Protein 4UX5 (pdb70)

Organism: Pyricularia oryzae (strain 70-15 / ATCC MYA-4617 / FGSC 8958) (NCBI:txid242507)

B-factor: mean 52.99, std 17.35, range [22.85, 132.63]

InterPro domains:
  IPR002110 Ankyrin repeat [PF12796] (266-312)
  IPR002110 Ankyrin repeat [PF12796] (325-421)
  IPR002110 Ankyrin repeat [PS50088] (268-300)
  IPR002110 Ankyrin repeat [PS50088] (391-423)
  IPR002110 Ankyrin repeat [SM00248] (268-297)
  IPR002110 Ankyrin repeat [SM00248] (338-380)
  IPR002110 Ankyrin repeat [SM00248] (391-420)
  IPR003163 Transcription regulator HTH, APSES-type DNA-binding domain [PS51299] (17-126)
  IPR018004 KilA/APSES-type HTH, DNA-binding [PF04383] (37-102)
  IPR018004 KilA/APSES-type HTH, DNA-binding [SM01252] (37-120)
  IPR036770 Ankyrin repeat-containing domain superfamily [G3DSA:1.25.40.20] (203-435)
  IPR036770 Ankyrin repeat-containing domain superfamily [SSF48403] (258-431)
  IPR036887 HTH APSES-type DNA-binding domain superfamily [G3DSA:3.10.260.10] (1-138)
  IPR036887 HTH APSES-type DNA-binding domain superfamily [SSF54616] (16-134)
  IPR051642 Regulatory protein SWI6-like [PTHR43828] (11-679)

Foldseek 3Di:
DWDWDWDAFPNWIWIWTADPNVQIKIATPAARKTALVSLVVLFPDDDVRVVCVCVVPVVVDDWDADDDGPDVVGHIIDHLVVSCVSNVVRVHCVVVVRSNPDDPDPDHDDHDD/DWDWAWDDDPNWIWIWTQDPNHQIWIATDPQRWTALLSLVVLLVDDDVRSVVCCVPPVVVDDWDAAPDDDDVVGHIIGHLVSSCVSNVVSVNCVVPVCSNVDDDDPDGHHDDD

Sequence (226 aa):
GPGIYSATYSGIPVYEYQFGLKEHVMRRRVDDWINATHILKAAGFDKPARTRILEREVQKDQHEKVQGGYGKYQGTWIPLEAGEALAHRNNIFDRLRPIFEFSPGPDSPPPAPGPGIYSATYSGIPVYEYQFGLKEHVMRRRVDDWINATHILKAAGFDKPARTRILEREVQKDQHEKVQGGYGKYQGTWIPLEAGEALAHRNNIFDRLRPIFEFSPGPDSPPPAP

Nearest PDB structures (foldseek):
  4ux5-assembly1_B  TM=9.238E-01  e=2.563E-19  Pyricularia oryzae
  1mb1-assembly1_A  TM=9.801E-01  e=6.565E-11  Saccharomyces cerevisiae
  1l3g-assembly1_A  TM=7.051E-01  e=9.079E-09  Saccharomyces cerevisiae
  4ld5-assembly3_G  TM=4.921E-01  e=1.535E+00  Staphylococcus aureus
  2nnn-assembly3_F  TM=4.319E-01  e=3.322E+00  Pseudomonas aeruginosa

Radius of gyration: 21.67 Å; Cα contacts (8 Å, |Δi|>4): 372; chains: 2; bounding box: 39×47×61 Å

Solvent-accessible surface area: 13135 Å² total; per-residue (Å²): 77,98,20,53,104,80,27,86,36,92,65,55,54,0,17,9,20,56,9,69,95,192,70,32,0,0,7,14,92,110,31,19,25,0,0,0,22,8,0,0,100,16,13,86,66,85,136,93,35,34,48,152,18,19,86,161,85,9,53,160,98,85,59,73,119,27,85,43,66,116,42,110,14,65,15,10,0,5,14,36,116,28,0,69,41,1,0,97,149,27,139,21,20,111,126,0,100,52,0,20,103,65,76,92,38,129,121,95,44,109,130,42,166,104,94,19,28,50,28,17,85,36,98,60,57,59,3,7,8,18,48,10,62,138,186,67,33,0,0,5,15,120,125,62,53,39,0,0,0,23,11,0,0,120,13,31,66,66,85,135,79,14,30,51,118,28,18,95,150,107,15,38,148,106,124,49,72,113,17,114,34,31,109,47,98,16,56,17,5,0,5,26,29,137,41,0,56,54,27,0,93,210,40,136,16,24,115,103,0,92,46,0,16,103,49,104,57,51,136,86,14,74,103,57,89,157

Secondary structure (DSSP, 8-state):
--EEEEEEETTEEEEEEEETTTEEEEEETTT--EEHHHHHHHTT--HHHHHHHHHHTGGGSS-EEE-SSSGGG-EEEE-HHHHHHHHHHTT-TTTTHHHHH---SS-PPPPP-/--EEEEEEETTEEEEEEEETTTEEEEEETTT--EEHHHHHHHTT--HHHHHHHHHHTGGGSS-EEE--S-GGG-EEEE-HHHHHHHHHHTT-HHHHHHHHS----S-PPP---

Structure (mmCIF, N/CA/C/O backbone):
data_4UX5
#
_entry.id   4UX5
#
_cell.length_a   117.360
_cell.length_b   117.360
_cell.length_c   65.890
_cell.angle_alpha   90.00
_cell.angle_beta   90.00
_cell.angle_gamma   90.00
#
_symmetry.space_group_name_H-M   'P 4 21 2'
#
loop_
_entity.id
_entity.type
_entity.pdbx_description
1 polymer 'TRANSCRIPTION FACTOR MBP1'
2 polymer "5'-D(*CP*AP*AP*TP*GP*AP*CP*GP*CP*GP*TP*AP*AP*GP)-3'"
3 polymer "5'-D(*CP*TP*TP*AP*CP*GP*CP*GP*TP*CP*AP*TP*TP*GP)-3'"
4 water water
#
loop_
_atom_site.group_PDB
_atom_site.id
_atom_site.type_symbol
_atom_site.label_atom_id
_atom_site.label_alt_id
_atom_site.label_comp_id
_atom_site.label_asym_id
_atom_site.label_entity_id
_atom_site.label_seq_id
_atom_site.pdbx_PDB_ins_code
_atom_site.Cartn_x
_atom_site.Cartn_y
_atom_site.Cartn_z
_atom_site.occupancy
_atom_site.B_iso_or_equiv
_atom_site.auth_seq_id
_atom_site.auth_comp_id
_atom_site.auth_asym_id
_atom_site.auth_atom_id
_atom_site.pdbx_PDB_model_num
ATOM 1 N N . GLY A 1 14 ? -10.126 -37.550 52.765 1.00 98.34 14 GLY A N 1
ATOM 2 C CA . GLY A 1 14 ? -9.127 -36.608 53.238 1.00 93.37 14 GLY A CA 1
ATOM 3 C C . GLY A 1 14 ? -7.786 -36.801 52.558 1.00 83.71 14 GLY A C 1
ATOM 4 O O . GLY A 1 14 ? -7.695 -37.494 51.544 1.00 82.53 14 GLY A O 1
ATOM 5 N N . PRO A 1 15 ? -6.731 -36.183 53.112 1.00 71.99 15 PRO A N 1
ATOM 6 C CA . PRO A 1 15 ? -5.379 -36.298 52.553 1.00 63.93 15 PRO A CA 1
ATOM 7 C C . PRO A 1 15 ? -4.759 -37.675 52.781 1.00 57.79 15 PRO A C 1
ATOM 8 O O . PRO A 1 15 ? -4.762 -38.173 53.906 1.00 58.86 15 PRO A O 1
ATOM 12 N N . GLY A 1 16 ? -4.229 -38.279 51.722 1.00 52.37 16 GLY A N 1
ATOM 13 C CA . GLY A 1 16 ? -3.623 -39.593 51.837 1.00 47.84 16 GLY A CA 1
ATOM 14 C C . GLY A 1 16 ? -3.013 -40.117 50.551 1.00 41.80 16 GLY A C 1
ATOM 15 O O . GLY A 1 16 ? -2.938 -39.409 49.546 1.00 41.06 16 GLY A O 1
ATOM 16 N N . ILE A 1 17 ? -2.577 -41.372 50.589 1.00 40.66 17 ILE A N 1
ATOM 17 C CA . ILE A 1 17 ? -1.924 -41.999 49.448 1.00 38.05 17 ILE A CA 1
ATOM 18 C C . ILE A 1 17 ? -2.924 -42.740 48.568 1.00 38.94 17 ILE A C 1
ATOM 19 O O . ILE A 1 17 ? -3.757 -43.502 49.059 1.00 39.91 17 ILE A O 1
ATOM 24 N N . TYR A 1 18 ? -2.835 -42.512 47.263 1.00 36.24 18 TYR A N 1
ATOM 25 C CA . TYR A 1 18 ? -3.684 -43.204 46.306 1.00 38.12 18 TYR A CA 1
ATOM 26 C C . TYR A 1 18 ? -2.837 -43.853 45.211 1.00 38.65 18 TYR A C 1
ATOM 27 O O . TYR A 1 18 ? -1.644 -43.574 45.094 1.00 38.42 18 TYR A O 1
ATOM 36 N N . SER A 1 19 ? -3.450 -44.722 44.412 1.00 43.13 19 SER A N 1
ATOM 37 C CA . SER A 1 19 ? -2.720 -45.428 43.360 1.00 43.09 19 SER A CA 1
ATOM 38 C C . SER A 1 19 ? -3.369 -45.247 41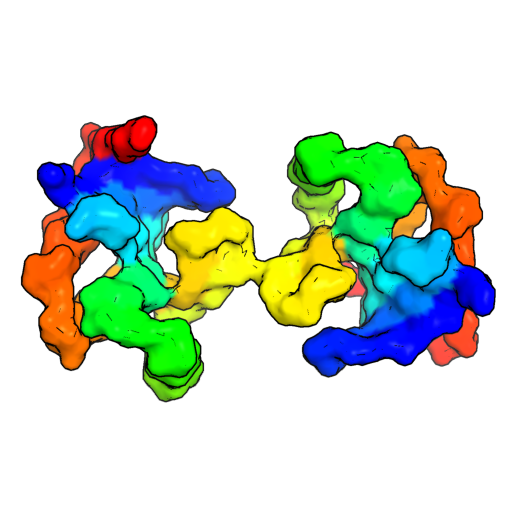.990 1.00 47.59 19 SER A C 1
ATOM 39 O O . SER A 1 19 ? -4.441 -45.790 41.724 1.00 56.71 19 SER A O 1
ATOM 42 N N . ALA A 1 20 ? -2.704 -44.495 41.119 1.00 43.07 20 ALA A N 1
ATOM 43 C CA . ALA A 1 20 ? -3.247 -44.189 39.800 1.00 48.11 20 ALA A CA 1
ATOM 44 C C . ALA A 1 20 ? -2.373 -44.733 38.678 1.00 46.46 20 ALA A C 1
ATOM 45 O O . ALA A 1 20 ? -1.268 -45.220 38.913 1.00 46.49 20 ALA A O 1
ATOM 47 N N . THR A 1 21 ? -2.876 -44.639 37.453 1.00 49.33 21 THR A N 1
ATOM 48 C CA . THR A 1 21 ? -2.124 -45.069 36.281 1.00 48.96 21 THR A CA 1
ATOM 49 C C . THR A 1 21 ? -2.256 -44.052 35.154 1.00 51.97 21 THR A C 1
ATOM 50 O O . THR A 1 21 ? -3.355 -43.788 34.670 1.00 51.13 21 THR A O 1
ATOM 54 N N . TYR A 1 22 ? -1.131 -43.476 34.745 1.00 46.78 22 TYR A N 1
ATOM 55 C CA . TYR A 1 22 ? -1.132 -42.493 33.671 1.00 51.92 22 TYR A CA 1
ATOM 56 C C . TYR A 1 22 ? -0.223 -42.937 32.534 1.00 56.19 22 TYR A C 1
ATOM 57 O O . TYR A 1 22 ? 0.970 -43.166 32.739 1.00 52.01 22 TYR A O 1
ATOM 66 N N . SER A 1 23 ? -0.800 -43.052 31.341 1.00 58.90 23 SER A N 1
ATOM 67 C CA . SER A 1 23 ? -0.087 -43.530 30.158 1.00 62.55 23 SER A CA 1
ATOM 68 C C . SER A 1 23 ? 0.546 -44.899 30.394 1.00 61.15 23 SER A C 1
ATOM 69 O O . SER A 1 23 ? 1.640 -45.181 29.908 1.00 61.17 23 SER A O 1
ATOM 72 N N . GLY A 1 24 ? -0.153 -45.746 31.143 1.00 60.00 24 GLY A N 1
ATOM 73 C CA . GLY A 1 24 ? 0.325 -47.085 31.426 1.00 59.09 24 GLY A CA 1
ATOM 74 C C . GLY A 1 24 ? 1.441 -47.104 32.451 1.00 51.32 24 GLY A C 1
ATOM 75 O O . GLY A 1 24 ? 2.163 -48.093 32.575 1.00 56.47 24 GLY A O 1
ATOM 76 N N . ILE A 1 25 ? 1.583 -46.006 33.186 1.00 47.91 25 ILE A N 1
ATOM 77 C CA . ILE A 1 25 ? 2.604 -45.906 34.220 1.00 48.97 25 ILE A CA 1
ATOM 78 C C . ILE A 1 25 ? 1.975 -45.802 35.605 1.00 40.75 25 ILE A C 1
ATOM 79 O O . ILE A 1 25 ? 1.432 -44.760 35.975 1.00 40.13 25 ILE A O 1
ATOM 84 N N . PRO A 1 26 ? 2.039 -46.899 36.373 1.00 44.76 26 PRO A N 1
ATOM 85 C CA . PRO A 1 26 ? 1.530 -46.949 37.746 1.00 41.70 26 PRO A CA 1
ATOM 86 C C . PRO A 1 26 ? 2.307 -46.018 38.671 1.00 40.57 26 PRO A C 1
ATOM 87 O O . PRO A 1 26 ? 3.538 -46.050 38.683 1.00 33.23 26 PRO A O 1
ATOM 91 N N . VAL A 1 27 ? 1.592 -45.189 39.425 1.00 37.56 27 VAL A N 1
ATOM 92 C CA . VAL A 1 27 ? 2.226 -44.295 40.387 1.00 37.48 27 VAL A CA 1
ATOM 93 C C . VAL A 1 27 ? 1.527 -44.337 41.738 1.00 37.25 27 VAL A C 1
ATOM 94 O O . VAL A 1 27 ? 0.380 -44.772 41.845 1.00 38.27 27 VAL A O 1
ATOM 98 N N . TYR A 1 28 ? 2.237 -43.893 42.770 1.00 35.26 28 TYR A N 1
ATOM 99 C CA . TYR A 1 28 ? 1.612 -43.569 44.042 1.00 32.97 28 TYR A CA 1
ATOM 100 C C . TYR A 1 28 ? 1.370 -42.070 44.053 1.00 32.59 28 TYR A C 1
ATOM 101 O O . TYR A 1 28 ? 2.243 -41.295 43.660 1.00 30.50 28 TYR A O 1
ATOM 110 N N . GLU A 1 29 ? 0.184 -41.656 44.483 1.00 35.94 29 GLU A N 1
ATOM 111 C CA . GLU A 1 29 ? -0.147 -40.238 44.494 1.00 38.45 29 GLU A CA 1
ATOM 112 C C . GLU A 1 29 ? -0.628 -39.777 45.864 1.00 38.78 29 GLU A C 1
ATOM 113 O O . GLU A 1 29 ? -1.638 -40.258 46.375 1.00 32.92 29 GLU A O 1
ATOM 119 N N . TYR A 1 30 ? 0.111 -38.844 46.453 1.00 35.76 30 TYR A N 1
ATOM 120 C CA . TYR A 1 30 ? -0.274 -38.237 47.720 1.00 33.81 30 TYR A CA 1
ATOM 121 C C . TYR A 1 30 ? -1.085 -36.978 47.463 1.00 36.04 30 TYR A C 1
ATOM 122 O O . TYR A 1 30 ? -0.584 -36.022 46.874 1.00 35.95 30 TYR A O 1
ATOM 131 N N . GLN A 1 31 ? -2.340 -36.979 47.898 1.00 38.41 31 GLN A N 1
ATOM 132 C CA . GLN A 1 31 ? -3.206 -35.825 47.693 1.00 42.07 31 GLN A CA 1
ATOM 133 C C . GLN A 1 31 ? -3.425 -35.059 48.992 1.00 46.37 31 GLN A C 1
ATOM 134 O O . GLN A 1 31 ? -3.504 -35.647 50.068 1.00 46.94 31 GLN A O 1
ATOM 140 N N . PHE A 1 32 ? -3.516 -33.739 48.872 1.00 47.28 32 PHE A N 1
ATOM 141 C CA . PHE A 1 32 ? -3.627 -32.842 50.015 1.00 47.90 32 PHE A CA 1
ATOM 142 C C . PHE A 1 32 ? -3.980 -31.459 49.493 1.00 53.38 32 PHE A C 1
ATOM 143 O O . PHE A 1 32 ? -3.455 -31.039 48.467 1.00 53.03 32 PHE A O 1
ATOM 151 N N . GLY A 1 33 ? -4.875 -30.749 50.170 1.00 69.55 33 GLY A N 1
ATOM 152 C CA . GLY A 1 33 ? -5.260 -29.440 49.673 1.00 79.46 33 GLY A CA 1
ATOM 153 C C . GLY A 1 33 ? -6.717 -29.072 49.410 1.00 87.82 33 GLY A C 1
ATOM 154 O O . GLY A 1 33 ? -7.125 -27.984 49.819 1.00 93.96 33 GLY A O 1
ATOM 155 N N . LEU A 1 34 ? -7.516 -29.912 48.742 1.00 95.62 36 LEU A N 1
ATOM 156 C CA . LEU A 1 34 ? -7.184 -31.281 48.345 1.00 93.91 36 LEU A CA 1
ATOM 157 C C . LEU A 1 34 ? -6.839 -31.402 46.855 1.00 92.06 36 LEU A C 1
ATOM 158 O O . LEU A 1 34 ? -6.930 -32.482 46.269 1.00 91.00 36 LEU A O 1
ATOM 163 N N . LYS A 1 35 ? -6.427 -30.297 46.243 1.00 89.29 37 LYS A N 1
ATOM 164 C CA . LYS A 1 35 ? -6.118 -30.304 44.816 1.00 81.95 37 LYS A CA 1
ATOM 165 C C . LYS A 1 35 ? -4.629 -30.495 44.529 1.00 70.91 37 LYS A C 1
ATOM 166 O O . LYS A 1 35 ? -4.251 -30.849 43.413 1.00 68.21 37 LYS A O 1
ATOM 172 N N . GLU A 1 36 ? -3.785 -30.257 45.528 1.00 64.86 38 GLU A N 1
ATOM 173 C CA . GLU A 1 36 ? -2.350 -30.461 45.356 1.00 57.75 38 GLU A CA 1
ATOM 174 C C . GLU A 1 36 ? -2.023 -31.948 45.367 1.00 52.16 38 GLU A C 1
ATOM 175 O O . GLU A 1 36 ? -2.773 -32.757 45.918 1.00 52.08 38 GLU A O 1
ATOM 181 N N . HIS A 1 37 ? -0.896 -32.305 44.760 1.00 44.80 39 HIS A N 1
ATOM 182 C CA . HIS A 1 37 ? -0.493 -33.702 44.679 1.00 41.74 39 HIS A CA 1
ATOM 183 C C . HIS A 1 37 ? 1.002 -33.856 44.424 1.00 38.12 39 HIS A C 1
ATOM 184 O O . HIS A 1 37 ? 1.648 -32.967 43.868 1.00 37.48 39 HIS A O 1
ATOM 191 N N . VAL A 1 38 ? 1.545 -34.989 44.853 1.00 29.43 40 VAL A N 1
ATOM 192 C CA . VAL A 1 38 ? 2.915 -35.365 44.534 1.00 32.14 40 VAL A CA 1
ATOM 193 C C . VAL A 1 38 ? 2.924 -36.826 44.105 1.00 29.37 40 VAL A C 1
ATOM 194 O O . VAL A 1 38 ? 2.436 -37.692 44.829 1.00 33.61 40 VAL A O 1
ATOM 198 N N . MET A 1 39 ? 3.470 -37.100 42.925 1.00 28.74 41 MET A N 1
ATOM 199 C CA . MET A 1 39 ? 3.449 -38.453 42.382 1.00 28.09 41 MET A CA 1
ATOM 200 C C . MET A 1 39 ? 4.777 -39.172 42.568 1.00 29.58 41 MET A C 1
ATOM 201 O O . MET A 1 39 ? 5.844 -38.591 42.371 1.00 26.96 41 MET A O 1
ATOM 206 N N . ARG A 1 40 ? 4.695 -40.442 42.953 1.00 31.17 42 ARG A N 1
ATOM 207 C CA . ARG A 1 40 ? 5.863 -41.309 43.029 1.00 33.60 42 ARG A CA 1
ATOM 208 C C . ARG A 1 40 ? 5.640 -42.516 42.124 1.00 22.85 42 ARG A C 1
ATOM 209 O O . ARG A 1 40 ? 4.619 -43.194 42.232 1.00 23.61 42 ARG A O 1
ATOM 217 N N . ARG A 1 41 ? 6.583 -42.777 41.223 1.00 35.05 43 ARG A N 1
ATOM 218 C CA . ARG A 1 41 ? 6.457 -43.909 40.308 1.00 35.02 43 ARG A CA 1
ATOM 219 C C . ARG A 1 41 ? 6.587 -45.240 41.039 1.00 35.69 43 ARG A C 1
ATOM 220 O O . ARG A 1 41 ? 7.366 -45.366 41.980 1.00 40.21 43 ARG A O 1
ATOM 228 N N . ARG A 1 42 ? 5.823 -46.234 40.603 1.00 40.19 44 ARG A N 1
ATOM 229 C CA . ARG A 1 42 ? 5.833 -47.533 41.264 1.00 36.32 44 ARG A CA 1
ATOM 230 C C . ARG A 1 42 ? 7.007 -48.398 40.817 1.00 38.23 44 ARG A C 1
ATOM 231 O O . ARG A 1 42 ? 7.498 -49.230 41.579 1.00 40.55 44 ARG A O 1
ATOM 239 N N . VAL A 1 43 ? 7.467 -48.190 39.587 1.00 36.24 45 VAL A N 1
ATOM 240 C CA . VAL A 1 43 ? 8.458 -49.082 38.989 1.00 43.10 45 VAL A CA 1
ATOM 241 C C . VAL A 1 43 ? 9.893 -48.778 39.434 1.00 44.28 45 VAL A C 1
ATOM 242 O O . VAL A 1 43 ? 10.740 -49.671 39.448 1.00 47.61 45 VAL A O 1
ATOM 246 N N . ASP A 1 44 ? 10.168 -47.533 39.814 1.00 41.51 46 ASP A N 1
ATOM 247 C CA . ASP A 1 44 ? 11.524 -47.162 40.209 1.00 42.52 46 ASP A CA 1
ATOM 248 C C . ASP A 1 44 ? 11.558 -46.171 41.369 1.00 42.37 46 ASP A C 1
ATOM 249 O O . ASP A 1 44 ? 12.627 -45.686 41.745 1.00 43.07 46 ASP A O 1
ATOM 254 N N . ASP A 1 45 ? 10.386 -45.872 41.921 1.00 37.20 47 ASP A N 1
ATOM 255 C CA . ASP A 1 45 ? 10.255 -44.939 43.039 1.00 46.05 47 ASP A CA 1
ATOM 256 C C . ASP A 1 45 ? 10.781 -43.540 42.731 1.00 36.25 47 ASP A C 1
ATOM 257 O O . ASP A 1 45 ? 11.062 -42.767 43.642 1.00 38.18 47 ASP A O 1
ATOM 262 N N . TRP A 1 46 ? 10.913 -43.210 41.452 1.00 39.09 48 TRP A N 1
ATOM 263 C CA . TRP A 1 46 ? 11.265 -41.847 41.088 1.00 38.24 48 TRP A CA 1
ATOM 264 C C . TRP A 1 46 ? 10.086 -40.933 41.389 1.00 38.03 48 TRP A C 1
ATOM 265 O O . TRP A 1 46 ? 8.929 -41.334 41.258 1.00 39.50 48 TRP A O 1
ATOM 276 N N . ILE A 1 47 ? 10.384 -39.705 41.799 1.00 36.57 49 ILE A N 1
ATOM 277 C CA . ILE A 1 47 ? 9.352 -38.788 42.260 1.00 33.15 49 ILE A CA 1
ATOM 278 C C . ILE A 1 47 ? 9.370 -37.492 41.448 1.00 30.63 49 ILE A C 1
ATOM 279 O O . ILE A 1 47 ? 10.408 -37.096 40.917 1.00 31.48 49 ILE A O 1
ATOM 284 N N . ASN A 1 48 ? 8.211 -36.851 41.338 1.00 35.31 50 ASN A N 1
ATOM 285 C CA . ASN A 1 48 ? 8.069 -35.631 40.548 1.00 32.94 50 ASN A CA 1
ATOM 286 C C . ASN A 1 48 ? 8.587 -34.405 41.300 1.00 33.55 50 ASN A C 1
ATOM 287 O O . ASN A 1 48 ? 7.944 -33.920 42.231 1.00 30.58 50 ASN A O 1
ATOM 292 N N . ALA A 1 49 ? 9.749 -33.908 40.887 1.00 31.59 51 ALA A N 1
ATOM 293 C CA . ALA A 1 49 ? 10.380 -32.769 41.548 1.00 33.73 51 ALA A CA 1
ATOM 294 C C . ALA A 1 49 ? 9.594 -31.482 41.325 1.00 33.41 51 ALA A C 1
ATOM 295 O O . ALA A 1 49 ? 9.658 -30.559 42.135 1.00 35.05 51 ALA A O 1
ATOM 297 N N . THR A 1 50 ? 8.855 -31.424 40.223 1.00 31.73 52 THR A N 1
ATOM 298 C CA . THR A 1 50 ? 8.035 -30.258 39.917 1.00 31.64 52 THR A CA 1
ATOM 299 C C . THR A 1 50 ? 6.857 -30.177 40.881 1.00 30.94 52 THR A C 1
ATOM 300 O O . THR A 1 50 ? 6.462 -29.091 41.301 1.00 48.32 52 THR A O 1
ATOM 304 N N . HIS A 1 51 ? 6.305 -31.334 41.234 1.00 29.67 53 HIS A N 1
ATOM 305 C CA . HIS A 1 51 ? 5.228 -31.406 42.217 1.00 29.60 53 HIS A CA 1
ATOM 306 C C . HIS A 1 51 ? 5.710 -30.972 43.598 1.00 35.72 53 HIS A C 1
ATOM 307 O O . HIS A 1 51 ? 4.972 -30.342 44.355 1.00 36.35 53 HIS A O 1
ATOM 314 N N . ILE A 1 52 ? 6.950 -31.327 43.923 1.00 33.02 54 ILE A N 1
ATOM 315 C CA . ILE A 1 52 ? 7.532 -30.993 45.218 1.00 35.73 54 ILE A CA 1
ATOM 316 C C . ILE A 1 52 ? 7.728 -29.487 45.349 1.00 37.50 54 ILE A C 1
ATOM 317 O O . ILE A 1 52 ? 7.316 -28.885 46.338 1.00 39.27 54 ILE A O 1
ATOM 322 N N . LEU A 1 53 ? 8.349 -28.881 44.342 1.00 44.36 55 LEU A N 1
ATOM 323 C CA . LEU A 1 53 ? 8.595 -27.443 44.350 1.00 39.62 55 LEU A CA 1
ATOM 324 C C . LEU A 1 53 ? 7.292 -26.645 44.304 1.00 48.19 55 LEU A C 1
ATOM 325 O O . LEU A 1 53 ? 7.234 -25.517 44.791 1.00 52.77 55 LEU A O 1
ATOM 330 N N . LYS A 1 54 ? 6.250 -27.234 43.723 1.00 43.42 56 LYS A N 1
ATOM 331 C CA . LYS A 1 54 ? 4.924 -26.620 43.723 1.00 42.02 56 LYS A CA 1
ATOM 332 C C . LYS A 1 54 ? 4.267 -26.748 45.090 1.00 48.40 56 LYS A C 1
ATOM 333 O O . LYS A 1 54 ? 3.440 -25.920 45.471 1.00 53.90 56 LYS A O 1
ATOM 339 N N . ALA A 1 55 ? 4.629 -27.801 45.818 1.00 45.36 57 ALA A N 1
ATOM 340 C CA . ALA A 1 55 ? 4.145 -27.989 47.180 1.00 44.48 57 ALA A CA 1
ATOM 341 C C . ALA A 1 55 ? 4.754 -26.923 48.082 1.00 46.86 57 ALA A C 1
ATOM 342 O O . ALA A 1 55 ? 4.111 -26.439 49.013 1.00 45.82 57 ALA A O 1
ATOM 344 N N . ALA A 1 56 ? 6.000 -26.561 47.797 1.00 54.33 58 ALA A N 1
ATOM 345 C CA . ALA A 1 56 ? 6.610 -25.392 48.411 1.00 65.06 58 ALA A CA 1
ATOM 346 C C . ALA A 1 56 ? 6.008 -24.144 47.772 1.00 73.90 58 ALA A C 1
ATOM 347 O O . ALA A 1 56 ? 5.236 -24.242 46.820 1.00 76.46 58 ALA A O 1
ATOM 349 N N . GLY A 1 57 ? 6.362 -22.970 48.283 1.00 84.37 59 GLY A N 1
ATOM 350 C CA . GLY A 1 57 ? 5.736 -21.736 47.836 1.00 86.61 59 GLY A CA 1
ATOM 351 C C . GLY A 1 57 ? 6.146 -21.235 46.460 1.00 85.17 59 GLY A C 1
ATOM 352 O O . GLY A 1 57 ? 5.699 -20.172 46.030 1.00 86.02 59 GLY A O 1
ATOM 353 N N . PHE A 1 58 ? 6.979 -22.002 45.763 1.00 72.12 60 PHE A N 1
ATOM 354 C CA . PHE A 1 58 ? 7.573 -21.556 44.504 1.00 63.94 60 PHE A CA 1
ATOM 355 C C . PHE A 1 58 ? 6.595 -21.492 43.335 1.00 57.61 60 PHE A C 1
ATOM 356 O O . PHE A 1 58 ? 5.865 -22.445 43.067 1.00 58.00 60 PHE A O 1
ATOM 364 N N . ASP A 1 59 ? 6.603 -20.362 42.634 1.00 57.22 61 ASP A N 1
ATOM 365 C CA . ASP A 1 59 ? 5.820 -20.207 41.412 1.00 57.79 61 ASP A CA 1
ATOM 366 C C . ASP A 1 59 ? 6.650 -20.632 40.203 1.00 56.95 61 ASP A C 1
ATOM 367 O O . ASP A 1 59 ? 7.777 -21.100 40.359 1.00 54.95 61 ASP A O 1
ATOM 372 N N . LYS A 1 60 ? 6.100 -20.450 39.004 1.00 54.41 62 LYS A N 1
ATOM 373 C CA . LYS A 1 60 ? 6.714 -20.987 37.789 1.00 54.11 62 LYS A CA 1
ATOM 374 C C . LYS A 1 60 ? 8.168 -20.534 37.562 1.00 48.51 62 LYS A C 1
ATOM 375 O O . LYS A 1 60 ? 9.047 -21.383 37.412 1.00 47.98 62 LYS A O 1
ATOM 381 N N . PRO A 1 61 ? 8.441 -19.210 37.553 1.00 52.38 63 PRO A N 1
ATOM 382 C CA . PRO A 1 61 ? 9.827 -18.824 37.256 1.00 56.12 63 PRO A CA 1
ATOM 383 C C . PRO A 1 61 ? 10.816 -19.252 38.340 1.00 64.74 63 PRO A C 1
ATOM 384 O O . PRO A 1 61 ? 11.975 -19.541 38.036 1.00 69.27 63 PRO A O 1
ATOM 388 N N . ALA A 1 62 ? 10.357 -19.290 39.587 1.00 60.97 64 ALA A N 1
ATOM 389 C CA . ALA A 1 62 ? 11.212 -19.658 40.713 1.00 62.09 64 ALA A CA 1
ATOM 390 C C . ALA A 1 62 ? 11.680 -21.105 40.608 1.00 58.16 64 ALA A C 1
ATOM 391 O O . ALA A 1 62 ? 12.876 -21.388 40.689 1.00 56.29 64 ALA A O 1
ATOM 393 N N . ARG A 1 63 ? 10.733 -22.019 40.428 1.00 49.91 65 ARG A N 1
ATOM 394 C CA . ARG A 1 63 ? 11.072 -23.431 40.334 1.00 51.95 65 ARG A CA 1
ATOM 395 C C . ARG A 1 63 ? 11.731 -23.746 38.997 1.00 51.17 65 ARG A C 1
ATOM 396 O O . ARG A 1 63 ? 12.484 -24.709 38.893 1.00 50.57 65 ARG A O 1
ATOM 404 N N . THR A 1 64 ? 11.460 -22.928 37.983 1.00 48.96 66 THR A N 1
ATOM 405 C CA . THR A 1 64 ? 12.152 -23.058 36.704 1.00 50.44 66 THR A CA 1
ATOM 406 C C . THR A 1 64 ? 13.654 -22.902 36.915 1.00 54.27 66 THR A C 1
ATOM 407 O O . THR A 1 64 ? 14.450 -23.683 36.394 1.00 61.35 66 THR A O 1
ATOM 411 N N . ARG A 1 65 ? 14.030 -21.894 37.696 1.00 57.50 67 ARG A N 1
ATOM 412 C CA . ARG A 1 65 ? 15.434 -21.639 38.001 1.00 61.93 67 ARG A CA 1
ATOM 413 C C . ARG A 1 65 ? 16.041 -22.770 38.827 1.00 62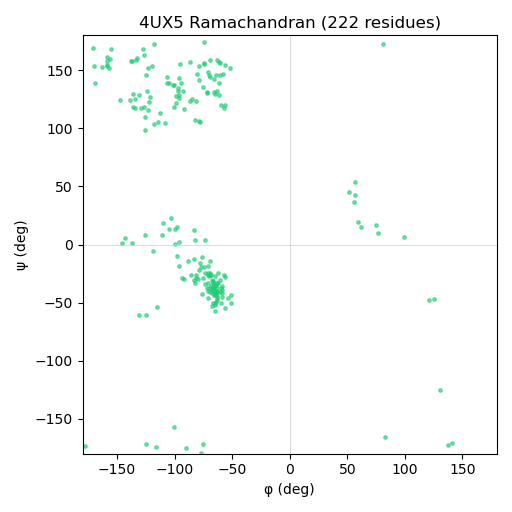.38 67 ARG A C 1
ATOM 414 O O . ARG A 1 65 ? 17.160 -23.210 38.563 1.00 63.04 67 ARG A O 1
ATOM 422 N N . ILE A 1 66 ? 15.295 -23.237 39.825 1.00 57.77 68 ILE A N 1
ATOM 423 C CA . ILE A 1 66 ? 15.763 -24.307 40.700 1.00 57.00 68 ILE A CA 1
ATOM 424 C C . ILE A 1 66 ? 15.938 -25.616 39.934 1.00 55.03 68 ILE A C 1
ATOM 425 O O . ILE A 1 66 ? 16.934 -26.319 40.110 1.00 55.90 68 ILE A O 1
ATOM 430 N N . LEU A 1 67 ? 14.971 -25.934 39.080 1.00 50.94 69 LEU A N 1
ATOM 431 C CA . LEU A 1 67 ? 15.031 -27.152 38.281 1.00 57.51 69 LEU A CA 1
ATOM 432 C C . LEU A 1 67 ? 16.212 -27.125 37.317 1.00 60.07 69 LEU A C 1
ATOM 433 O O . LEU A 1 67 ? 16.903 -28.127 37.143 1.00 61.50 69 LEU A O 1
ATOM 438 N N . GLU A 1 68 ? 16.447 -25.969 36.706 1.00 63.06 70 GLU A N 1
ATOM 439 C CA . GLU A 1 68 ? 17.497 -25.830 35.703 1.00 69.24 70 GLU A CA 1
ATOM 440 C C . GLU A 1 68 ? 18.899 -25.766 36.305 1.00 74.54 70 GLU A C 1
ATOM 441 O O . GLU A 1 68 ? 19.829 -26.393 35.796 1.00 75.82 70 GLU A O 1
ATOM 447 N N . ARG A 1 69 ? 19.045 -25.009 37.388 1.00 75.13 71 ARG A N 1
ATOM 448 C CA . ARG A 1 69 ? 20.363 -24.726 37.946 1.00 82.26 71 ARG A CA 1
ATOM 449 C C . ARG A 1 69 ? 20.830 -25.762 38.964 1.00 80.36 71 ARG A C 1
ATOM 450 O O . ARG A 1 69 ? 22.008 -25.799 39.320 1.00 73.72 71 ARG A O 1
ATOM 458 N N . GLU A 1 70 ? 19.913 -26.604 39.428 1.00 75.76 72 GLU A N 1
ATOM 459 C CA . GLU A 1 70 ? 20.230 -27.549 40.495 1.00 76.72 72 GLU A CA 1
ATOM 460 C C . GLU A 1 70 ? 19.788 -28.973 40.173 1.00 72.01 72 GLU A C 1
ATOM 461 O O . GLU A 1 70 ? 20.611 -29.888 40.102 1.00 73.56 72 GLU A O 1
ATOM 467 N N . VAL A 1 71 ? 18.486 -29.151 39.979 1.00 65.56 73 VAL A N 1
ATOM 468 C CA . VAL A 1 71 ? 17.905 -30.474 39.780 1.00 63.80 73 VAL A CA 1
ATOM 469 C C . VAL A 1 71 ? 18.393 -31.149 38.496 1.00 64.34 73 VAL A C 1
ATOM 470 O O . VAL A 1 71 ? 18.709 -32.339 38.498 1.00 68.10 73 VAL A O 1
ATOM 474 N N . GLN A 1 72 ? 18.468 -30.388 37.406 1.00 62.37 74 GLN A N 1
ATOM 475 C CA . GLN A 1 72 ? 18.868 -30.943 36.113 1.00 59.82 74 GLN A CA 1
ATOM 476 C C . GLN A 1 72 ? 20.336 -31.358 36.067 1.00 64.22 74 GLN A C 1
ATOM 477 O O . GLN A 1 72 ? 20.750 -32.078 35.158 1.00 65.65 74 GLN A O 1
ATOM 483 N N . LYS A 1 73 ? 21.120 -30.910 37.042 1.00 65.04 75 LYS A N 1
ATOM 484 C CA . LYS A 1 73 ? 22.547 -31.216 37.067 1.00 68.68 75 LYS A CA 1
ATOM 485 C C . LYS A 1 73 ? 22.821 -32.594 37.661 1.00 68.44 75 LYS A C 1
ATOM 486 O O . LYS A 1 73 ? 23.975 -32.988 37.827 1.00 71.33 75 LYS A O 1
ATOM 492 N N . ASP A 1 74 ? 21.754 -33.321 37.975 1.00 62.49 76 ASP A N 1
ATOM 493 C CA . ASP A 1 74 ? 21.870 -34.686 38.472 1.00 63.12 76 ASP A CA 1
ATOM 494 C C . ASP A 1 74 ? 21.044 -35.635 37.612 1.00 59.51 76 ASP A C 1
ATOM 495 O O . ASP A 1 74 ? 20.528 -35.248 36.565 1.00 56.78 76 ASP A O 1
ATOM 500 N N . GLN A 1 75 ? 20.925 -36.878 38.065 1.00 62.68 77 GLN A N 1
ATOM 501 C CA . GLN A 1 75 ? 20.114 -37.885 37.391 1.00 60.40 77 GLN A CA 1
ATOM 502 C C . GLN A 1 75 ? 18.657 -37.433 37.321 1.00 57.69 77 GLN A C 1
ATOM 503 O O . GLN A 1 75 ? 18.028 -37.204 38.354 1.00 54.61 77 GLN A O 1
ATOM 509 N N . HIS A 1 76 ? 18.121 -37.299 36.110 1.00 51.34 78 HIS A N 1
ATOM 510 C CA . HIS A 1 76 ? 16.765 -36.779 35.951 1.00 54.27 78 HIS A CA 1
ATOM 511 C C . HIS A 1 76 ? 16.116 -37.155 34.621 1.00 51.96 78 HIS A C 1
ATOM 512 O O . HIS A 1 76 ? 16.795 -37.517 33.660 1.00 53.25 78 HIS A O 1
ATOM 519 N N . GLU A 1 77 ? 14.791 -37.057 34.583 1.00 50.78 79 GLU A N 1
ATOM 520 C CA . GLU A 1 77 ? 14.014 -37.299 33.372 1.00 48.48 79 GLU A CA 1
ATOM 521 C C . GLU A 1 77 ? 12.903 -36.262 33.251 1.00 44.90 79 GLU A C 1
ATOM 522 O O . GLU A 1 77 ? 12.094 -36.099 34.166 1.00 44.36 79 GLU A O 1
ATOM 528 N N . LYS A 1 78 ? 12.865 -35.560 32.124 1.00 41.13 80 LYS A N 1
ATOM 529 C CA . LYS A 1 78 ? 11.849 -34.538 31.898 1.00 40.17 80 LYS A CA 1
ATOM 530 C C . LYS A 1 78 ? 10.687 -35.083 31.075 1.00 39.24 80 LYS A C 1
ATOM 531 O O . LYS A 1 78 ? 10.891 -35.729 30.047 1.00 39.76 80 LYS A O 1
ATOM 537 N N . VAL A 1 79 ? 9.468 -34.821 31.535 1.00 38.62 81 VAL A N 1
ATOM 538 C CA . VAL A 1 79 ? 8.274 -35.302 30.849 1.00 36.96 81 VAL A CA 1
ATOM 539 C C . VAL A 1 79 ? 7.338 -34.159 30.468 1.00 38.73 81 VAL A C 1
ATOM 540 O O . VAL A 1 79 ? 6.802 -33.462 31.333 1.00 40.64 81 VAL A O 1
ATOM 544 N N . GLN A 1 80 ? 7.157 -33.966 29.165 1.00 40.09 82 GLN A N 1
ATOM 545 C CA . GLN A 1 80 ? 6.190 -33.006 28.646 1.00 36.82 82 GLN A CA 1
ATOM 546 C C . GLN A 1 80 ? 5.250 -33.721 27.687 1.00 39.94 82 GLN A C 1
ATOM 547 O O . GLN A 1 80 ? 5.658 -34.637 26.974 1.00 41.44 82 GLN A O 1
ATOM 553 N N . GLY A 1 81 ? 3.991 -33.303 27.667 1.00 42.03 83 GLY A N 1
ATOM 554 C CA . GLY A 1 81 ? 2.987 -34.010 26.898 1.00 42.76 83 GLY A CA 1
ATOM 555 C C . GLY A 1 81 ? 2.495 -35.210 27.682 1.00 42.27 83 GLY A C 1
ATOM 556 O O . GLY A 1 81 ? 3.049 -35.547 28.729 1.00 40.07 83 GLY A O 1
ATOM 557 N N . GLY A 1 82 ? 1.460 -35.866 27.175 1.00 42.47 84 GLY A N 1
ATOM 558 C CA . GLY A 1 82 ? 0.811 -36.931 27.915 1.00 41.07 84 GLY A CA 1
ATOM 559 C C . GLY A 1 82 ? -0.174 -36.306 28.878 1.00 38.18 84 GLY A C 1
ATOM 560 O O . GLY A 1 82 ? -0.494 -35.123 28.748 1.00 37.85 84 GLY A O 1
ATOM 561 N N . TYR A 1 83 ? -0.658 -37.084 29.841 1.00 38.23 85 TYR A N 1
ATOM 562 C CA . TYR A 1 83 ? -1.585 -36.549 30.828 1.00 38.21 85 TYR A CA 1
ATOM 563 C C . TYR A 1 83 ? -0.911 -35.433 31.616 1.00 37.23 85 TYR A C 1
ATOM 564 O O . TYR A 1 83 ? 0.192 -35.606 32.138 1.00 30.86 85 TYR A O 1
ATOM 573 N N . GLY A 1 84 ? -1.585 -34.288 31.683 1.00 37.15 86 GLY A N 1
ATOM 574 C CA . GLY A 1 84 ? -1.009 -33.065 32.216 1.00 38.00 86 GLY A CA 1
ATOM 575 C C . GLY A 1 84 ? -0.402 -33.133 33.604 1.00 39.32 86 GLY A C 1
ATOM 576 O O . GLY A 1 84 ? 0.699 -32.634 33.829 1.00 43.42 86 GLY A O 1
ATOM 577 N N . LYS A 1 85 ? -1.117 -33.750 34.537 1.00 40.01 87 LYS A N 1
ATOM 578 C CA . LYS A 1 85 ? -0.693 -33.772 35.932 1.00 38.19 87 LYS A CA 1
ATOM 579 C C . LYS A 1 85 ? 0.525 -34.664 36.164 1.00 33.92 87 LYS A C 1
ATOM 580 O O . LYS A 1 85 ? 1.212 -34.533 37.176 1.00 33.44 87 LYS A O 1
ATOM 586 N N . TYR A 1 86 ? 0.796 -35.564 35.225 1.00 35.28 88 TYR A N 1
ATOM 587 C CA . TYR A 1 86 ? 1.958 -36.442 35.325 1.00 32.33 88 TYR A CA 1
ATOM 588 C C . TYR A 1 86 ? 3.235 -35.712 34.910 1.00 33.13 88 TYR A C 1
ATOM 589 O O . TYR A 1 86 ? 4.338 -36.108 35.291 1.00 34.46 88 TYR A O 1
ATOM 598 N N . GLN A 1 87 ? 3.079 -34.643 34.135 1.00 27.58 89 GLN A N 1
ATOM 599 C CA . GLN A 1 87 ? 4.220 -33.903 33.602 1.00 27.52 89 GLN A CA 1
ATOM 600 C C . GLN A 1 87 ? 5.110 -33.319 34.691 1.00 31.87 89 GLN A C 1
ATOM 601 O O . GLN A 1 87 ? 4.667 -33.076 35.812 1.00 33.86 89 GLN A O 1
ATOM 607 N N . GLY A 1 88 ? 6.368 -33.081 34.342 1.00 28.58 90 GLY A N 1
ATOM 608 C CA . GLY A 1 88 ? 7.309 -32.469 35.257 1.00 32.24 90 GLY A CA 1
ATOM 609 C C . GLY A 1 88 ? 8.688 -33.082 35.150 1.00 33.98 90 GLY A C 1
ATOM 610 O O . GLY A 1 88 ? 8.958 -33.873 34.247 1.00 26.96 90 GLY A O 1
ATOM 611 N N . THR A 1 89 ? 9.564 -32.711 36.077 1.00 34.80 91 THR A N 1
ATOM 612 C CA . THR A 1 89 ? 10.918 -33.245 36.112 1.00 31.91 91 THR A CA 1
ATOM 613 C C . THR A 1 89 ? 11.025 -34.335 37.169 1.00 33.10 91 THR A C 1
ATOM 614 O O . THR A 1 89 ? 10.817 -34.083 38.355 1.00 38.04 91 THR A O 1
ATOM 618 N N . TRP A 1 90 ? 11.349 -35.548 36.734 1.00 31.30 92 TRP A N 1
ATOM 619 C CA . TRP A 1 90 ? 11.395 -36.692 37.636 1.00 32.29 92 TRP A CA 1
ATOM 620 C C . TRP A 1 90 ? 12.819 -37.047 38.058 1.00 37.50 92 TRP A C 1
ATOM 621 O O . TRP A 1 90 ? 13.742 -37.041 37.243 1.00 40.51 92 TRP A O 1
ATOM 632 N N . ILE A 1 91 ? 12.981 -37.352 39.344 1.00 35.60 93 ILE A N 1
ATOM 633 C CA . ILE A 1 91 ? 14.281 -37.691 39.917 1.00 37.56 93 ILE A CA 1
ATOM 634 C C . ILE A 1 91 ? 14.145 -38.875 40.876 1.00 38.04 93 ILE A C 1
ATOM 635 O O . ILE A 1 91 ? 13.050 -39.147 41.367 1.00 36.47 93 ILE A O 1
ATOM 640 N N . PRO A 1 92 ? 15.254 -39.593 41.135 1.00 39.60 94 PRO A N 1
ATOM 641 C CA . PRO A 1 92 ? 15.232 -40.690 42.112 1.00 40.28 94 PRO A CA 1
ATOM 642 C C . PRO A 1 92 ? 14.748 -40.240 43.490 1.00 36.64 94 PRO A C 1
ATOM 643 O O . PRO A 1 92 ? 14.869 -39.063 43.833 1.00 33.50 94 PRO A O 1
ATOM 647 N N . LEU A 1 93 ? 14.209 -41.179 44.262 1.00 41.48 95 LEU A N 1
ATOM 648 C CA . LEU A 1 93 ? 13.524 -40.864 45.514 1.00 40.65 95 LEU A CA 1
ATOM 649 C C . LEU A 1 93 ? 14.421 -40.175 46.540 1.00 38.52 95 LEU A C 1
ATOM 650 O O . LEU A 1 93 ? 13.986 -39.248 47.222 1.00 37.42 95 LEU A O 1
ATOM 655 N N . GLU A 1 94 ? 15.667 -40.628 46.649 1.00 41.46 96 GLU A N 1
ATOM 656 C CA . GLU A 1 94 ? 16.599 -40.050 47.613 1.00 54.74 96 GLU A CA 1
ATOM 657 C C . GLU A 1 94 ? 16.965 -38.619 47.231 1.00 53.94 96 GLU A C 1
ATOM 658 O O . GLU A 1 94 ? 17.237 -37.785 48.095 1.00 53.33 96 GLU A O 1
ATOM 664 N N . ALA A 1 95 ? 16.969 -38.341 45.931 1.00 43.00 97 ALA A N 1
ATOM 665 C CA . ALA A 1 95 ? 17.214 -36.994 45.441 1.00 43.28 97 ALA A CA 1
ATOM 666 C C . ALA A 1 95 ? 15.992 -36.129 45.713 1.00 40.57 97 ALA A C 1
ATOM 667 O O . ALA A 1 95 ? 16.109 -34.935 45.981 1.00 41.31 97 ALA A O 1
ATOM 669 N N . GLY A 1 96 ? 14.816 -36.747 45.643 1.00 37.83 98 GLY A N 1
ATOM 670 C CA . GLY A 1 96 ? 13.574 -36.065 45.954 1.00 35.46 98 GLY A CA 1
ATOM 671 C C . GLY A 1 96 ? 13.483 -35.717 47.427 1.00 36.12 98 GLY A C 1
ATOM 672 O O . GLY A 1 96 ? 13.047 -34.624 47.790 1.00 35.86 98 GLY A O 1
ATOM 673 N N . GLU A 1 97 ? 13.896 -36.652 48.278 1.00 37.51 99 GLU A N 1
ATOM 674 C CA . GLU A 1 97 ? 13.918 -36.420 49.718 1.00 45.84 99 GLU A CA 1
ATOM 675 C C . GLU A 1 97 ? 14.891 -35.302 50.065 1.00 45.80 99 GLU A C 1
ATOM 676 O O . GLU A 1 97 ? 14.603 -34.458 50.913 1.00 48.09 99 GLU A O 1
ATOM 682 N N . ALA A 1 98 ? 16.040 -35.300 49.396 1.00 45.66 100 ALA A N 1
ATOM 683 C CA . ALA A 1 98 ? 17.046 -34.264 49.595 1.00 46.06 100 ALA A CA 1
ATOM 684 C C . ALA A 1 98 ? 16.502 -32.902 49.182 1.00 45.08 100 ALA A C 1
ATOM 685 O O . ALA A 1 98 ? 16.621 -31.924 49.919 1.00 46.69 100 ALA A O 1
ATOM 687 N N . LEU A 1 99 ? 15.897 -32.855 47.999 1.00 42.91 101 LEU A N 1
ATOM 688 C CA . LEU A 1 99 ? 15.296 -31.634 47.472 1.00 47.95 101 LEU A CA 1
ATOM 689 C C . LEU A 1 99 ? 14.213 -31.089 48.397 1.00 47.43 101 LEU A C 1
ATOM 690 O O . LEU A 1 99 ? 14.117 -29.881 48.612 1.00 48.73 101 LEU A O 1
ATOM 695 N N . ALA A 1 100 ? 13.399 -31.989 48.938 1.00 39.04 102 ALA A N 1
ATOM 696 C CA . ALA A 1 100 ? 12.307 -31.602 49.818 1.00 38.09 102 ALA A CA 1
ATOM 697 C C . ALA A 1 100 ? 12.842 -31.012 51.118 1.00 51.36 102 ALA A C 1
ATOM 698 O O . ALA A 1 100 ? 12.262 -30.078 51.672 1.00 51.32 102 ALA A O 1
ATOM 700 N N . HIS A 1 101 ? 13.951 -31.560 51.602 1.00 50.84 103 HIS A N 1
ATOM 701 C CA . HIS A 1 101 ? 14.597 -31.028 52.792 1.00 52.65 103 HIS A CA 1
ATOM 702 C C . HIS A 1 101 ? 15.177 -29.645 52.516 1.00 55.17 103 HIS A C 1
ATOM 703 O O . HIS A 1 101 ? 14.880 -28.695 53.239 1.00 56.06 103 HIS A O 1
ATOM 710 N N . ARG A 1 102 ? 15.981 -29.539 51.457 1.00 56.94 104 ARG A N 1
ATOM 711 C CA . ARG A 1 102 ? 16.646 -28.284 51.095 1.00 60.62 104 ARG A CA 1
ATOM 712 C C . ARG A 1 102 ? 15.664 -27.136 50.881 1.00 59.11 104 ARG A C 1
ATOM 713 O O . ARG A 1 102 ? 16.021 -25.970 51.045 1.00 61.87 104 ARG A O 1
ATOM 721 N N . ASN A 1 103 ? 14.431 -27.468 50.514 1.00 49.97 105 ASN A N 1
ATOM 722 C CA . ASN A 1 103 ? 13.412 -26.456 50.271 1.00 52.79 105 ASN A CA 1
ATOM 723 C C . ASN A 1 103 ? 12.322 -26.461 51.340 1.00 54.89 105 ASN A C 1
ATOM 724 O O . ASN A 1 103 ? 11.226 -25.944 51.122 1.00 54.04 105 ASN A O 1
ATOM 729 N N . ASN A 1 104 ? 12.631 -27.063 52.486 1.00 54.92 106 ASN A N 1
ATOM 730 C CA . ASN A 1 104 ? 11.790 -26.963 53.679 1.00 58.52 106 ASN A CA 1
ATOM 731 C C . ASN A 1 104 ? 10.345 -27.427 53.470 1.00 50.49 106 ASN A C 1
ATOM 732 O O . ASN A 1 104 ? 9.405 -26.692 53.771 1.00 53.39 106 ASN A O 1
ATOM 737 N N . ILE A 1 105 ? 10.164 -28.645 52.967 1.00 47.23 107 ILE A N 1
ATOM 738 C CA . ILE A 1 105 ? 8.821 -29.128 52.646 1.00 44.61 107 ILE A CA 1
ATOM 739 C C . ILE A 1 105 ? 8.672 -30.630 52.905 1.00 42.26 107 ILE A C 1
ATOM 740 O O . ILE A 1 105 ? 7.608 -31.209 52.675 1.00 44.79 107 ILE A O 1
ATOM 745 N N . PHE A 1 106 ? 9.736 -31.255 53.397 1.00 42.39 108 PHE A N 1
ATOM 746 C CA . PHE A 1 106 ? 9.729 -32.694 53.636 1.00 42.24 108 PHE A CA 1
ATOM 747 C C . PHE A 1 106 ? 8.642 -33.134 54.618 1.00 43.10 108 PHE A C 1
ATOM 748 O O . PHE A 1 106 ? 8.038 -34.195 54.452 1.00 41.19 108 PHE A O 1
ATOM 756 N N . ASP A 1 107 ? 8.403 -32.322 55.642 1.00 47.55 109 ASP A N 1
ATOM 757 C CA . ASP A 1 107 ? 7.428 -32.665 56.671 1.00 50.53 109 ASP A CA 1
ATOM 758 C C . ASP A 1 107 ? 6.003 -32.737 56.125 1.00 52.59 109 ASP A C 1
ATOM 759 O O . ASP A 1 107 ? 5.244 -33.641 56.475 1.00 52.31 109 ASP A O 1
ATOM 764 N N . ARG A 1 108 ? 5.640 -31.788 55.270 1.00 47.90 110 ARG A N 1
ATOM 765 C CA . ARG A 1 108 ? 4.298 -31.771 54.695 1.00 55.30 110 ARG A CA 1
ATOM 766 C C . ARG A 1 108 ? 4.104 -32.909 53.695 1.00 47.65 110 ARG A C 1
ATOM 767 O O . ARG A 1 108 ? 2.985 -33.369 53.468 1.00 46.79 110 ARG A O 1
ATOM 775 N N . LEU A 1 109 ? 5.206 -33.364 53.108 1.00 43.93 111 LEU A N 1
ATOM 776 C CA . LEU A 1 109 ? 5.159 -34.396 52.079 1.00 40.04 111 L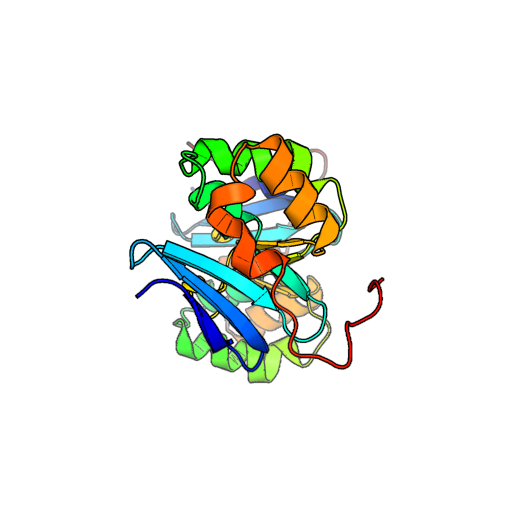EU A CA 1
ATOM 777 C C . LEU A 1 109 ? 5.625 -35.747 52.605 1.00 41.59 111 LEU A C 1
ATOM 778 O O . LEU A 1 109 ? 5.887 -36.658 51.825 1.00 39.68 111 LEU A O 1
ATOM 783 N N . ARG A 1 110 ? 5.730 -35.870 53.924 1.00 44.71 112 ARG A N 1
ATOM 784 C CA . ARG A 1 110 ? 6.257 -37.087 54.546 1.00 44.02 112 ARG A CA 1
ATOM 785 C C . ARG A 1 110 ? 5.608 -38.408 54.083 1.00 42.01 112 ARG A C 1
ATOM 786 O O . ARG A 1 110 ? 6.326 -39.383 53.842 1.00 39.99 112 ARG A O 1
ATOM 794 N N . PRO A 1 111 ? 4.264 -38.458 53.952 1.00 41.93 113 PRO A N 1
ATOM 795 C CA . PRO A 1 111 ? 3.670 -39.747 53.562 1.00 40.44 113 PRO A CA 1
ATOM 796 C C . PRO A 1 111 ? 4.116 -40.301 52.204 1.00 40.07 113 PRO A C 1
ATOM 797 O O . PRO A 1 111 ? 4.163 -41.521 52.053 1.00 39.69 113 PRO A O 1
ATOM 801 N N . ILE A 1 112 ? 4.437 -39.443 51.240 1.00 39.46 114 ILE A N 1
ATOM 802 C CA . ILE A 1 112 ? 4.816 -39.929 49.913 1.00 37.42 114 ILE A CA 1
ATOM 803 C C . ILE A 1 112 ? 6.249 -40.463 49.912 1.00 36.16 114 ILE A C 1
ATOM 804 O O . ILE A 1 112 ? 6.631 -41.241 49.037 1.00 35.13 114 ILE A O 1
ATOM 809 N N . PHE A 1 113 ? 7.034 -40.056 50.905 1.00 34.22 115 PHE A N 1
ATOM 810 C CA . PHE A 1 113 ? 8.412 -40.525 51.019 1.00 34.62 115 PHE A CA 1
ATOM 811 C C . PHE A 1 113 ? 8.508 -41.776 51.885 1.00 39.98 115 PHE A C 1
ATOM 812 O O . PHE A 1 113 ? 9.392 -42.611 51.692 1.00 44.62 115 PHE A O 1
ATOM 820 N N . GLU A 1 114 ? 7.593 -41.905 52.838 1.00 41.52 116 GLU A N 1
ATOM 821 C CA . GLU A 1 114 ? 7.666 -42.989 53.808 1.00 47.15 116 GLU A CA 1
ATOM 822 C C . GLU A 1 114 ? 6.771 -44.169 53.448 1.00 34.39 116 GLU A C 1
ATOM 823 O O . GLU A 1 114 ? 6.864 -45.227 54.068 1.00 43.63 116 GLU A O 1
ATOM 829 N N . PHE A 1 115 ? 5.914 -43.994 52.446 1.00 44.19 117 PHE A N 1
ATOM 830 C CA . PHE A 1 115 ? 4.998 -45.058 52.047 1.00 33.03 117 PHE A CA 1
ATOM 831 C C . PHE A 1 115 ? 5.743 -46.295 51.567 1.00 39.20 117 PHE A C 1
ATOM 832 O O . PHE A 1 115 ? 6.739 -46.199 50.851 1.00 36.80 117 PHE A O 1
ATOM 840 N N . SER A 1 116 ? 5.241 -47.458 51.967 1.00 41.27 118 SER A N 1
ATOM 841 C CA . SER A 1 116 ? 5.826 -48.728 51.566 1.00 45.05 118 SER A CA 1
ATOM 842 C C . SER A 1 116 ? 4.742 -49.788 51.447 1.00 49.59 118 SER A C 1
ATOM 843 O O . SER A 1 116 ? 3.997 -50.030 52.398 1.00 51.06 118 SER A O 1
ATOM 846 N N . PRO A 1 117 ? 4.647 -50.421 50.271 1.00 54.03 119 PRO A N 1
ATOM 847 C CA . PRO A 1 117 ? 3.659 -51.480 50.052 1.00 60.55 119 PRO A CA 1
ATOM 848 C C . PRO A 1 117 ? 3.994 -52.731 50.858 1.00 68.00 119 PRO A C 1
ATOM 849 O O . PRO A 1 117 ? 3.110 -53.522 51.190 1.00 71.82 119 PRO A O 1
ATOM 853 N N . GLY A 1 118 ? 5.273 -52.886 51.181 1.00 76.09 120 GLY A N 1
ATOM 854 C CA . GLY A 1 118 ? 5.774 -54.079 51.834 1.00 82.83 120 GLY A CA 1
ATOM 855 C C . GLY A 1 118 ? 6.988 -54.570 51.075 1.00 90.61 120 GLY A C 1
ATOM 856 O O . GLY A 1 118 ? 7.941 -53.816 50.873 1.00 91.92 120 GLY A O 1
ATOM 857 N N . PRO A 1 119 ? 6.966 -55.840 50.646 1.00 95.99 121 PRO A N 1
ATOM 858 C CA . PRO A 1 119 ? 8.036 -56.369 49.795 1.00 96.75 121 PRO A CA 1
ATOM 859 C C . PRO A 1 119 ? 7.817 -56.063 48.311 1.00 95.32 121 PRO A C 1
ATOM 860 O O . PRO A 1 119 ? 6.749 -56.410 47.808 1.00 97.82 121 PRO A O 1
ATOM 864 N N . ASP A 1 120 ? 8.770 -55.435 47.616 1.00 81.61 122 ASP A N 1
ATOM 865 C CA . ASP A 1 120 ? 9.991 -54.849 48.180 1.00 69.29 122 ASP A CA 1
ATOM 866 C C . ASP A 1 120 ? 10.517 -53.775 47.223 1.00 61.72 122 ASP A C 1
ATOM 867 O O . ASP A 1 120 ? 10.308 -53.862 46.012 1.00 55.70 122 ASP A O 1
ATOM 872 N N . SER A 1 121 ? 11.207 -52.778 47.770 1.00 53.51 123 SER A N 1
ATOM 873 C CA . SER A 1 121 ? 11.640 -51.601 47.012 1.00 51.63 123 SER A CA 1
ATOM 874 C C . SER A 1 121 ? 12.530 -51.923 45.807 1.00 57.68 123 SER A C 1
ATOM 875 O O . SER A 1 121 ? 13.295 -52.883 45.835 1.00 56.74 123 SER A O 1
ATOM 878 N N . PRO A 1 122 ? 12.418 -51.118 44.736 1.00 61.91 124 PRO A N 1
ATOM 879 C CA . PRO A 1 122 ? 13.248 -51.294 43.537 1.00 67.54 124 PRO A CA 1
ATOM 880 C C . PRO A 1 122 ? 14.650 -50.701 43.683 1.00 62.94 124 PRO A C 1
ATOM 881 O O . PRO A 1 122 ? 14.817 -49.684 44.355 1.00 60.89 124 PRO A O 1
ATOM 885 N N . PRO A 1 123 ? 15.649 -51.337 43.051 1.00 66.12 125 PRO A N 1
ATOM 886 C CA . PRO A 1 123 ? 17.053 -50.916 43.086 1.00 74.12 125 PRO A CA 1
ATOM 887 C C . PRO A 1 123 ? 17.294 -49.616 42.326 1.00 76.76 125 PRO A C 1
ATOM 888 O O . PRO A 1 123 ? 16.486 -49.254 41.469 1.00 80.83 125 PRO A O 1
ATOM 892 N N . PRO A 1 124 ? 18.397 -48.921 42.642 1.00 76.95 126 PRO A N 1
ATOM 893 C CA . PRO A 1 124 ? 18.821 -47.715 41.922 1.00 80.50 126 PRO A CA 1
ATOM 894 C C . PRO A 1 124 ? 18.996 -47.963 40.425 1.00 86.83 126 PRO A C 1
ATOM 895 O O . PRO A 1 124 ? 19.812 -48.794 40.029 1.00 85.55 126 PRO A O 1
ATOM 899 N N . ALA A 1 125 ? 18.231 -47.244 39.610 1.00 92.43 127 ALA A N 1
ATOM 900 C CA . ALA A 1 125 ? 18.292 -47.396 38.160 1.00 89.35 127 ALA A CA 1
ATOM 901 C C . ALA A 1 125 ? 19.505 -46.672 37.581 1.00 107.71 127 ALA A C 1
ATOM 902 O O . ALA A 1 125 ? 20.003 -45.717 38.178 1.00 106.40 127 ALA A O 1
ATOM 904 N N . PRO A 1 126 ? 19.996 -47.138 36.420 1.00 115.03 128 PRO A N 1
ATOM 905 C CA . PRO A 1 126 ? 21.109 -46.460 35.744 1.00 121.03 128 PRO A CA 1
ATOM 906 C C . PRO A 1 126 ? 20.653 -45.276 34.891 1.00 128.33 128 PRO A C 1
ATOM 907 O O . PRO A 1 126 ? 19.982 -45.467 33.876 1.00 132.63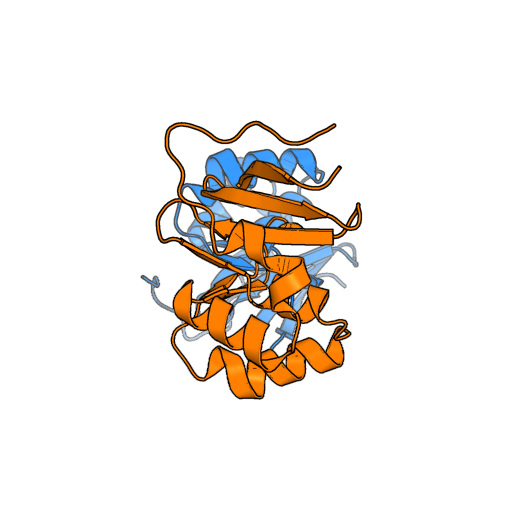 128 PRO A O 1
ATOM 911 N N . GLY B 1 14 ? 9.326 -10.446 3.957 1.00 84.54 14 GLY B N 1
ATOM 912 C CA . GLY B 1 14 ? 10.625 -10.824 3.433 1.00 78.80 14 GLY B CA 1
ATOM 913 C C . GLY B 1 14 ? 11.163 -12.098 4.056 1.00 72.63 14 GLY B C 1
ATOM 914 O O . GLY B 1 14 ? 11.868 -12.050 5.065 1.00 70.62 14 GLY B O 1
ATOM 915 N N . PRO B 1 15 ? 10.834 -13.251 3.453 1.00 62.80 15 PRO B N 1
ATOM 916 C CA . PRO B 1 15 ? 11.300 -14.560 3.926 1.00 57.08 15 PRO B CA 1
ATOM 917 C C . PRO B 1 15 ? 12.821 -14.681 3.915 1.00 53.38 15 PRO B C 1
ATOM 918 O O . PRO B 1 15 ? 13.480 -14.114 3.044 1.00 54.67 15 PRO B O 1
ATOM 922 N N . GLY B 1 16 ? 13.366 -15.416 4.879 1.00 46.60 16 GLY B N 1
ATOM 923 C CA . GLY B 1 16 ? 14.804 -15.579 4.980 1.00 42.62 16 GLY B CA 1
ATOM 924 C C . GLY B 1 16 ? 15.226 -16.619 5.997 1.00 39.12 16 GLY B C 1
ATOM 925 O O . GLY B 1 16 ? 14.420 -17.096 6.796 1.00 36.76 16 GLY B O 1
ATOM 926 N N . ILE B 1 17 ? 16.506 -16.969 5.960 1.00 38.71 17 ILE B N 1
ATOM 927 C CA . ILE B 1 17 ? 17.072 -17.935 6.891 1.00 39.72 17 ILE B CA 1
ATOM 928 C C . ILE B 1 17 ? 17.777 -17.213 8.031 1.00 38.69 17 ILE B C 1
ATOM 929 O O . ILE B 1 17 ? 18.617 -16.346 7.799 1.00 41.13 17 ILE B O 1
ATOM 934 N N . TYR B 1 18 ? 17.429 -17.567 9.264 1.00 39.41 18 TYR B N 1
ATOM 935 C CA . TYR B 1 18 ? 18.002 -16.907 10.431 1.00 38.81 18 TYR B CA 1
ATOM 936 C C . TYR B 1 18 ? 18.601 -17.907 11.409 1.00 38.86 18 TYR B C 1
ATOM 937 O O . TYR B 1 18 ? 18.308 -19.101 11.351 1.00 37.99 18 TYR B O 1
ATOM 946 N N . SER B 1 19 ? 19.440 -17.411 12.311 1.00 39.43 19 SER B N 1
ATOM 947 C CA . SER B 1 19 ? 20.036 -18.254 13.336 1.00 41.99 19 SER B CA 1
ATOM 948 C C . SER B 1 19 ? 19.246 -18.177 14.630 1.00 43.55 19 SER B C 1
ATOM 949 O O . SER B 1 19 ? 18.728 -17.125 14.992 1.00 32.63 19 SER B O 1
ATOM 952 N N . ALA B 1 20 ? 19.157 -19.305 15.323 1.00 39.14 20 ALA B N 1
ATOM 953 C CA . ALA B 1 20 ? 18.487 -19.359 16.611 1.00 31.68 20 ALA B CA 1
ATOM 954 C C . ALA B 1 20 ? 19.021 -20.528 17.422 1.00 35.29 20 ALA B C 1
ATOM 955 O O . ALA B 1 20 ? 19.594 -21.468 16.871 1.00 33.08 20 ALA B O 1
ATOM 957 N N . THR B 1 21 ? 18.834 -20.463 18.734 1.00 37.10 21 THR B N 1
ATOM 958 C CA . THR B 1 21 ? 19.285 -21.526 19.614 1.00 38.12 21 THR B CA 1
ATOM 959 C C . THR B 1 21 ? 18.170 -21.933 20.568 1.00 38.46 21 THR B C 1
ATOM 960 O O . THR B 1 21 ? 17.561 -21.087 21.222 1.00 40.18 21 THR B O 1
ATOM 964 N N . TYR B 1 22 ? 17.897 -23.233 20.629 1.00 36.11 22 TYR B N 1
ATOM 965 C CA . TYR B 1 22 ? 16.895 -23.764 21.542 1.00 37.39 22 TYR B CA 1
ATOM 966 C C . TYR B 1 22 ? 17.476 -24.911 22.358 1.00 39.85 22 TYR B C 1
ATOM 967 O O . TYR B 1 22 ? 17.865 -25.940 21.805 1.00 38.71 22 TYR B O 1
ATOM 976 N N . SER B 1 23 ? 17.532 -24.715 23.674 1.00 48.67 23 SER B N 1
ATOM 977 C CA . SER B 1 23 ? 18.127 -25.676 24.601 1.00 49.97 23 SER B CA 1
ATOM 978 C C . SER B 1 23 ? 19.572 -25.988 24.226 1.00 44.61 23 SER B C 1
ATOM 979 O O . SER B 1 23 ? 19.999 -27.142 24.261 1.00 49.94 23 SER B O 1
ATOM 982 N N . GLY B 1 24 ? 20.318 -24.948 23.864 1.00 45.62 24 GLY B N 1
ATOM 983 C CA . GLY B 1 24 ? 21.724 -25.089 23.532 1.00 46.24 24 GLY B CA 1
ATOM 984 C C . GLY B 1 24 ? 21.959 -25.684 22.156 1.00 48.83 24 GLY B C 1
ATOM 985 O O . GLY B 1 24 ? 23.089 -26.028 21.802 1.00 43.15 24 GLY B O 1
ATOM 986 N N . ILE B 1 25 ? 20.888 -25.805 21.378 1.00 39.57 25 ILE B N 1
ATOM 987 C CA . ILE B 1 25 ? 20.976 -26.385 20.043 1.00 46.15 25 ILE B CA 1
ATOM 988 C C . ILE B 1 25 ? 20.810 -25.326 18.961 1.00 35.69 25 ILE B C 1
ATOM 989 O O . ILE B 1 25 ? 19.699 -24.867 18.705 1.00 42.90 25 ILE B O 1
ATOM 994 N N . PRO B 1 26 ? 21.920 -24.935 18.321 1.00 36.62 26 PRO B N 1
ATOM 995 C CA . PRO B 1 26 ? 21.877 -23.966 17.221 1.00 36.23 26 PRO B CA 1
ATOM 996 C C . PRO B 1 26 ? 21.131 -24.530 16.015 1.00 33.38 26 PRO B C 1
ATOM 997 O O . PRO B 1 26 ? 21.399 -25.660 15.608 1.00 32.40 26 PRO B O 1
ATOM 1001 N N . VAL B 1 27 ? 20.197 -23.759 15.465 1.00 32.55 27 VAL B N 1
ATOM 1002 C CA . VAL B 1 27 ? 19.446 -24.177 14.285 1.00 30.41 27 VAL B CA 1
ATOM 1003 C C . VAL B 1 27 ? 19.375 -23.067 13.241 1.00 31.06 27 VAL B C 1
ATOM 1004 O O . VAL B 1 27 ? 19.552 -21.891 13.559 1.00 32.88 27 VAL B O 1
ATOM 1008 N N . TYR B 1 28 ? 19.119 -23.449 11.993 1.00 31.42 28 TYR B N 1
ATOM 1009 C CA . TYR B 1 28 ? 18.757 -22.483 10.960 1.00 34.71 28 TYR B CA 1
ATOM 1010 C C . TYR B 1 28 ? 17.239 -22.447 10.858 1.00 35.12 28 TYR B C 1
ATOM 1011 O O . TYR B 1 28 ? 16.600 -23.488 10.724 1.00 36.69 28 TYR B O 1
ATOM 1020 N N . GLU B 1 29 ? 16.656 -21.257 10.923 1.00 36.59 29 GLU B N 1
ATOM 1021 C CA . GLU B 1 29 ? 15.204 -21.144 10.904 1.00 36.41 29 GLU B CA 1
ATOM 1022 C C . GLU B 1 29 ? 14.717 -20.356 9.695 1.00 38.94 29 GLU B C 1
ATOM 1023 O O . GLU B 1 29 ? 14.815 -19.131 9.659 1.00 41.53 29 GLU B O 1
ATOM 1029 N N . TYR B 1 30 ? 14.197 -21.071 8.702 1.00 37.61 30 TYR B N 1
ATOM 1030 C CA . TYR B 1 30 ? 13.661 -20.438 7.507 1.00 37.06 30 TYR B CA 1
ATOM 1031 C C . TYR B 1 30 ? 12.279 -19.867 7.788 1.00 38.88 30 TYR B C 1
ATOM 1032 O O . TYR B 1 30 ? 11.303 -20.605 7.910 1.00 37.94 30 TYR B O 1
ATOM 1041 N N . GLN B 1 31 ? 12.208 -18.546 7.904 1.00 41.23 31 GLN B N 1
ATOM 1042 C CA . GLN B 1 31 ? 10.945 -17.877 8.164 1.00 43.05 31 GLN B CA 1
ATOM 1043 C C . GLN B 1 31 ? 10.304 -17.416 6.864 1.00 47.00 31 GLN B C 1
ATOM 1044 O O . GLN B 1 31 ? 10.983 -16.925 5.963 1.00 48.37 31 GLN B O 1
ATOM 1050 N N . PHE B 1 32 ? 8.990 -17.586 6.781 1.00 49.11 32 PHE B N 1
ATOM 1051 C CA . PHE B 1 32 ? 8.230 -17.305 5.570 1.00 51.60 32 PHE B CA 1
ATOM 1052 C C . PHE B 1 32 ? 6.751 -17.379 5.908 1.00 55.30 32 PHE B C 1
ATOM 1053 O O . PHE B 1 32 ? 6.372 -18.080 6.841 1.00 56.18 32 PHE B O 1
ATOM 1061 N N . GLY B 1 33 ? 5.906 -16.665 5.173 1.00 75.73 33 GLY B N 1
ATOM 1062 C CA . GLY B 1 33 ? 4.479 -16.803 5.405 1.00 78.29 33 GLY B CA 1
ATOM 1063 C C . GLY B 1 33 ? 3.572 -15.645 5.807 1.00 80.79 33 GLY B C 1
ATOM 1064 O O . GLY B 1 33 ? 2.515 -15.493 5.196 1.00 82.23 33 GLY B O 1
ATOM 1065 N N . LEU B 1 34 ? 3.933 -14.823 6.797 1.00 79.95 36 LEU B N 1
ATOM 1066 C CA . LEU B 1 34 ? 5.270 -14.737 7.387 1.00 74.64 36 LEU B CA 1
ATOM 1067 C C . LEU B 1 34 ? 5.461 -15.474 8.717 1.00 69.88 36 LEU B C 1
ATOM 1068 O O . LEU B 1 34 ? 6.551 -15.445 9.289 1.00 67.44 36 LEU B O 1
ATOM 1073 N N . LYS B 1 35 ? 4.418 -16.129 9.213 1.00 64.40 37 LYS B N 1
ATOM 1074 C CA . LYS B 1 35 ? 4.511 -16.763 10.526 1.00 56.15 37 LYS B CA 1
ATOM 1075 C C . LYS B 1 35 ? 4.859 -18.250 10.465 1.00 48.76 37 LYS B C 1
ATOM 1076 O O . LYS B 1 35 ? 4.935 -18.915 11.496 1.00 48.63 37 LYS B O 1
ATOM 1082 N N . GLU B 1 36 ? 5.075 -18.768 9.261 1.00 47.10 38 GLU B N 1
ATOM 1083 C CA . GLU B 1 36 ? 5.477 -20.161 9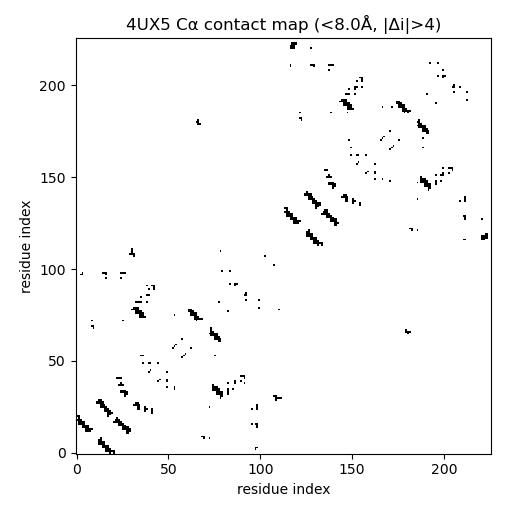.103 1.00 47.67 38 GLU B CA 1
ATOM 1084 C C . GLU B 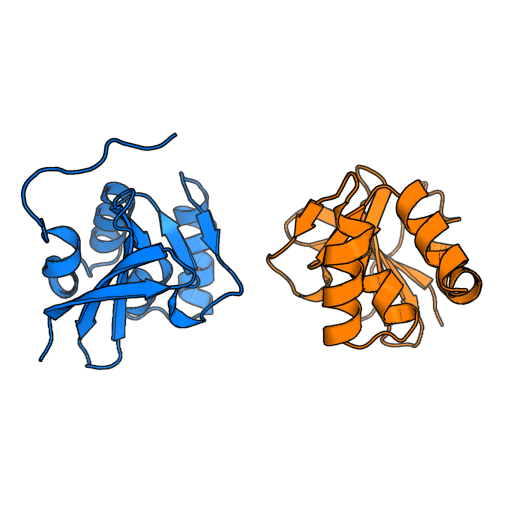1 36 ? 6.994 -20.283 9.209 1.00 45.66 38 GLU B C 1
ATOM 1085 O O . GLU B 1 36 ? 7.718 -19.310 8.987 1.00 42.40 38 GLU B O 1
ATOM 1091 N N . HIS B 1 37 ? 7.474 -21.476 9.548 1.00 43.36 39 HIS B N 1
ATOM 1092 C CA . HIS B 1 37 ? 8.908 -21.699 9.690 1.00 43.35 39 HIS B CA 1
ATOM 1093 C C . HIS B 1 37 ? 9.284 -23.171 9.563 1.00 36.69 39 HIS B C 1
ATOM 1094 O O . HIS B 1 37 ? 8.472 -24.059 9.815 1.00 36.81 39 HIS B O 1
ATOM 1101 N N . VAL B 1 38 ? 10.526 -23.415 9.159 1.00 35.63 40 VAL B N 1
ATOM 1102 C CA . VAL B 1 38 ? 11.089 -24.758 9.106 1.00 34.31 40 VAL B CA 1
ATOM 1103 C C . VAL B 1 38 ? 12.501 -24.709 9.678 1.00 35.31 40 VAL B C 1
ATOM 1104 O O . VAL B 1 38 ? 13.304 -23.868 9.277 1.00 33.30 40 VAL B O 1
ATOM 1108 N N . MET B 1 39 ? 12.801 -25.596 10.621 1.00 31.50 41 MET B N 1
ATOM 1109 C CA . MET B 1 39 ? 14.106 -25.581 11.274 1.00 30.49 41 MET B CA 1
ATOM 1110 C C . MET B 1 39 ? 15.023 -26.703 10.803 1.00 36.27 41 MET B C 1
ATOM 1111 O O . MET B 1 39 ? 14.594 -27.843 10.624 1.00 29.61 41 MET B O 1
ATOM 1116 N N . ARG B 1 40 ? 16.292 -26.358 10.610 1.00 35.27 42 ARG B N 1
ATOM 1117 C CA . ARG B 1 40 ? 17.333 -27.336 10.324 1.00 35.47 42 ARG B CA 1
ATOM 1118 C C . ARG B 1 40 ? 18.447 -27.188 11.357 1.00 29.17 42 ARG B C 1
ATOM 1119 O O . ARG B 1 40 ? 18.903 -26.075 11.626 1.00 29.80 42 ARG B O 1
ATOM 1127 N N . ARG B 1 41 ? 18.877 -28.304 11.941 1.00 28.48 43 ARG B N 1
ATOM 1128 C CA . ARG B 1 41 ? 19.953 -28.275 12.928 1.00 32.94 43 ARG B CA 1
ATOM 1129 C C . ARG B 1 41 ? 21.299 -27.971 12.280 1.00 32.98 43 ARG B C 1
ATOM 1130 O O . ARG B 1 41 ? 21.545 -28.335 11.133 1.00 39.12 43 ARG B O 1
ATOM 1138 N N . ARG B 1 42 ? 22.169 -27.306 13.031 1.00 33.23 44 ARG B N 1
ATOM 1139 C CA . ARG B 1 42 ? 23.477 -26.894 12.533 1.00 37.91 44 ARG B CA 1
ATOM 1140 C C . ARG B 1 42 ? 24.504 -28.023 12.615 1.00 42.22 44 ARG B C 1
ATOM 1141 O O . ARG B 1 42 ? 25.389 -28.129 11.765 1.00 42.33 44 ARG B O 1
ATOM 1149 N N . VAL B 1 43 ? 24.374 -28.870 13.633 1.00 43.87 45 VAL B N 1
ATOM 1150 C CA . VAL B 1 43 ? 25.398 -29.868 13.934 1.00 35.23 45 VAL B CA 1
ATOM 1151 C C . VAL B 1 43 ? 25.321 -31.105 13.029 1.00 38.47 45 VAL B C 1
ATOM 1152 O O . VAL B 1 43 ? 26.343 -31.731 12.745 1.00 41.28 45 VAL B O 1
ATOM 1156 N N . ASP B 1 44 ? 24.124 -31.449 12.561 1.00 32.85 46 ASP B N 1
ATOM 1157 C CA . ASP B 1 44 ? 23.951 -32.668 11.772 1.00 40.67 46 ASP B CA 1
ATOM 1158 C C . ASP B 1 44 ? 23.045 -32.466 10.560 1.00 38.82 46 ASP B C 1
ATOM 1159 O O . ASP B 1 44 ? 22.771 -33.412 9.818 1.00 42.27 46 ASP B O 1
ATOM 1164 N N . ASP B 1 45 ? 22.581 -31.232 10.383 1.00 37.25 47 ASP B N 1
ATOM 1165 C CA . ASP B 1 45 ? 21.700 -30.855 9.278 1.00 35.87 47 ASP B CA 1
ATOM 1166 C C . ASP B 1 45 ? 20.362 -31.592 9.288 1.00 33.97 47 ASP B C 1
ATOM 1167 O O . ASP B 1 45 ? 19.645 -31.585 8.289 1.00 33.86 47 ASP B O 1
ATOM 1172 N N . TRP B 1 46 ? 20.022 -32.223 10.409 1.00 32.65 48 TRP B N 1
ATOM 1173 C CA . TRP B 1 46 ? 18.7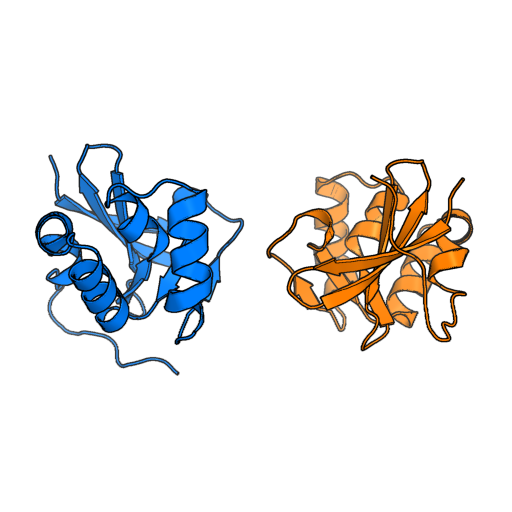19 -32.865 10.527 1.00 31.63 48 TRP B CA 1
ATOM 1174 C C . TRP B 1 46 ? 17.631 -31.801 10.456 1.00 29.43 48 TRP B C 1
ATOM 1175 O O . TRP B 1 46 ? 17.822 -30.672 10.912 1.00 30.61 48 TRP B O 1
ATOM 1186 N N . ILE B 1 47 ? 16.498 -32.156 9.866 1.00 28.38 49 ILE B N 1
ATOM 1187 C CA . ILE B 1 47 ? 15.430 -31.192 9.656 1.00 31.03 49 ILE B CA 1
ATOM 1188 C C . ILE B 1 47 ? 14.158 -31.636 10.373 1.00 30.96 49 ILE B C 1
ATOM 1189 O O . ILE B 1 47 ? 13.954 -32.826 10.620 1.00 24.60 49 ILE B O 1
ATOM 1194 N N . ASN B 1 48 ? 13.318 -30.670 10.729 1.00 28.07 50 ASN B N 1
ATOM 1195 C CA . ASN B 1 48 ? 12.080 -30.954 11.439 1.00 29.07 50 ASN B CA 1
ATOM 1196 C C . ASN B 1 48 ? 10.974 -31.372 10.473 1.00 30.29 50 ASN B C 1
ATOM 1197 O O . ASN B 1 48 ? 10.428 -30.543 9.745 1.00 30.52 50 ASN B O 1
ATOM 1202 N N . ALA B 1 49 ? 10.647 -32.662 10.478 1.00 29.87 51 ALA B N 1
ATOM 1203 C CA . ALA B 1 49 ? 9.652 -33.211 9.560 1.00 31.19 51 ALA B CA 1
ATOM 1204 C C . ALA B 1 49 ? 8.245 -32.727 9.891 1.00 30.76 51 ALA B C 1
ATOM 1205 O O . ALA B 1 49 ? 7.379 -32.672 9.017 1.00 34.87 51 ALA B O 1
ATOM 1207 N N . THR B 1 50 ? 8.015 -32.381 11.153 1.00 27.47 52 THR B N 1
ATOM 1208 C CA . THR B 1 50 ? 6.721 -31.845 11.557 1.00 28.53 52 THR B CA 1
ATOM 1209 C C . THR B 1 50 ? 6.498 -30.476 10.914 1.00 36.82 52 THR B C 1
ATOM 1210 O O . THR B 1 50 ? 5.390 -30.159 10.480 1.00 39.38 52 THR B O 1
ATOM 1214 N N . HIS B 1 51 ? 7.558 -29.675 10.845 1.00 34.93 53 HIS B N 1
ATOM 1215 C CA . HIS B 1 51 ? 7.490 -28.368 10.198 1.00 26.73 53 HIS B CA 1
ATOM 1216 C C . HIS B 1 51 ? 7.176 -28.507 8.716 1.00 31.00 53 HIS B C 1
ATOM 1217 O O . HIS B 1 51 ? 6.413 -27.719 8.158 1.00 33.05 53 HIS B O 1
ATOM 1224 N N . ILE B 1 52 ? 7.783 -29.507 8.084 1.00 32.25 54 ILE B N 1
ATOM 1225 C CA . ILE B 1 52 ? 7.604 -29.740 6.657 1.00 30.49 54 ILE B CA 1
ATOM 1226 C C . ILE B 1 52 ? 6.164 -30.119 6.347 1.00 32.95 54 ILE B C 1
ATOM 1227 O O . ILE B 1 52 ? 5.541 -29.538 5.458 1.00 39.57 54 ILE B O 1
ATOM 1232 N N . LEU B 1 53 ? 5.637 -31.089 7.088 1.00 33.36 55 LEU B N 1
ATOM 1233 C CA . LEU B 1 53 ? 4.253 -31.520 6.916 1.00 41.40 55 LEU B CA 1
ATOM 1234 C C . LEU B 1 53 ? 3.284 -30.384 7.230 1.00 41.79 55 LEU B C 1
ATOM 1235 O O . LEU B 1 53 ? 2.218 -30.276 6.624 1.00 47.32 55 LEU B O 1
ATOM 1240 N N . LYS B 1 54 ? 3.666 -29.538 8.180 1.00 41.93 56 LYS B N 1
ATOM 1241 C CA . LYS B 1 54 ? 2.864 -28.379 8.548 1.00 43.31 56 LYS B CA 1
ATOM 1242 C C . LYS B 1 54 ? 2.799 -27.388 7.390 1.00 41.78 56 LYS B C 1
ATOM 1243 O O . LYS B 1 54 ? 1.758 -26.784 7.131 1.00 39.77 56 LYS B O 1
ATOM 1249 N N . ALA B 1 55 ? 3.920 -27.233 6.691 1.00 40.62 57 ALA B N 1
ATOM 1250 C CA . ALA B 1 55 ? 3.997 -26.330 5.550 1.00 36.02 57 ALA B CA 1
ATOM 1251 C C . ALA B 1 55 ? 3.214 -26.882 4.363 1.00 45.35 57 ALA B C 1
ATOM 1252 O O . ALA B 1 55 ? 2.773 -26.130 3.493 1.00 48.19 57 ALA B O 1
ATOM 1254 N N . ALA B 1 56 ? 3.042 -28.202 4.341 1.00 44.19 58 ALA B N 1
ATOM 1255 C CA . ALA B 1 56 ? 2.303 -28.868 3.273 1.00 49.06 58 ALA B CA 1
ATOM 1256 C C . ALA B 1 56 ? 0.800 -28.690 3.447 1.00 52.41 58 ALA B C 1
ATOM 1257 O O . ALA B 1 56 ? 0.020 -29.019 2.553 1.00 57.33 58 ALA B O 1
ATOM 1259 N N . GLY B 1 57 ? 0.398 -28.178 4.606 1.00 51.28 59 GLY B N 1
ATOM 1260 C CA . GLY B 1 57 ? -0.998 -27.880 4.863 1.00 53.15 59 GLY B CA 1
ATOM 1261 C C . GLY B 1 57 ? -1.733 -28.928 5.679 1.00 55.10 59 GLY B C 1
ATOM 1262 O O . GLY B 1 57 ? -2.945 -28.833 5.862 1.00 58.56 59 GLY B O 1
ATOM 1263 N N . PHE B 1 58 ? -1.012 -29.928 6.174 1.00 53.65 60 PHE B N 1
ATOM 1264 C CA . PHE B 1 58 ? -1.641 -30.972 6.975 1.00 57.27 60 PHE B CA 1
ATOM 1265 C C . PHE B 1 58 ? -1.975 -30.477 8.378 1.00 54.67 60 PHE B C 1
ATOM 1266 O O . PHE B 1 58 ? -1.163 -29.816 9.024 1.00 50.36 60 PHE B O 1
ATOM 1274 N N . ASP B 1 59 ? -3.179 -30.798 8.839 1.00 63.12 61 ASP B N 1
ATOM 1275 C CA . ASP B 1 59 ? -3.608 -30.451 10.189 1.00 68.44 61 ASP B CA 1
ATOM 1276 C C . ASP B 1 59 ? -2.973 -31.388 11.215 1.00 66.80 61 ASP B C 1
ATOM 1277 O O . ASP B 1 59 ? -2.208 -32.283 10.856 1.00 65.22 61 ASP B O 1
ATOM 1282 N N . LYS B 1 60 ? -3.299 -31.181 12.488 1.00 68.94 62 LYS B N 1
ATOM 1283 C CA . LYS B 1 60 ? -2.717 -31.967 13.576 1.00 66.46 62 LYS B CA 1
ATOM 1284 C C . LYS B 1 60 ? -2.992 -33.476 13.463 1.00 62.45 62 LYS B C 1
ATOM 1285 O O . LYS B 1 60 ? -2.057 -34.270 13.562 1.00 58.28 62 LYS B O 1
ATOM 1291 N N . PRO B 1 61 ? -4.263 -33.886 13.266 1.00 63.92 63 PRO B N 1
ATOM 1292 C CA . PRO B 1 61 ? -4.491 -35.336 13.209 1.00 65.89 63 PRO B CA 1
ATOM 1293 C C . PRO B 1 61 ? -3.842 -35.999 11.995 1.00 63.98 63 PRO B C 1
ATOM 1294 O O . PRO B 1 61 ? -3.337 -37.118 12.101 1.00 59.65 63 PRO B O 1
ATOM 1298 N N . ALA B 1 62 ? -3.856 -35.311 10.857 1.00 57.55 64 ALA B N 1
ATOM 1299 C CA . ALA B 1 62 ? -3.258 -35.837 9.636 1.00 63.56 64 ALA B CA 1
ATOM 1300 C C . ALA B 1 62 ? -1.744 -35.938 9.776 1.00 58.56 64 ALA B C 1
ATOM 1301 O O . ALA B 1 62 ? -1.118 -36.841 9.222 1.00 60.92 64 ALA B O 1
ATOM 1303 N N . ARG B 1 63 ? -1.165 -35.005 10.524 1.00 55.59 65 ARG B N 1
ATOM 1304 C CA . ARG B 1 63 ? 0.272 -34.989 10.777 1.00 52.91 65 ARG B CA 1
ATOM 1305 C C . ARG B 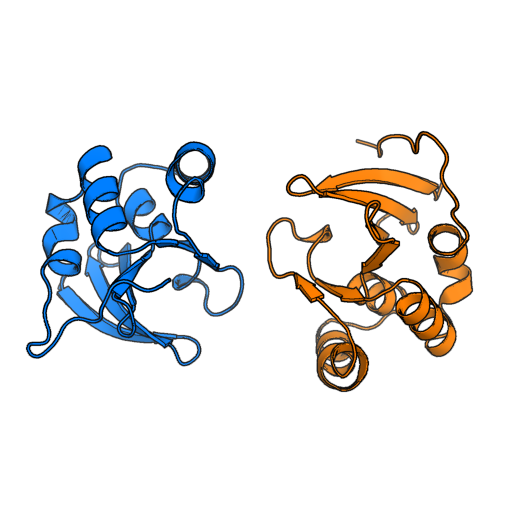1 63 ? 0.692 -36.127 11.701 1.00 54.86 65 ARG B C 1
ATOM 1306 O O . ARG B 1 63 ? 1.677 -36.817 11.437 1.00 53.91 65 ARG B O 1
ATOM 1314 N N . THR B 1 64 ? -0.056 -36.312 12.786 1.00 57.59 66 THR B N 1
ATOM 1315 C CA . THR B 1 64 ? 0.191 -37.406 13.721 1.00 61.30 66 THR B CA 1
ATOM 1316 C C . THR B 1 64 ? 0.091 -38.741 12.995 1.00 62.38 66 THR B C 1
ATOM 1317 O O . THR B 1 64 ? 0.831 -39.681 13.285 1.00 63.39 66 THR B O 1
ATOM 1321 N N . ARG B 1 65 ? -0.829 -38.802 12.038 1.00 64.00 67 ARG B N 1
ATOM 1322 C CA . ARG B 1 65 ? -1.049 -39.997 11.235 1.00 65.47 67 ARG B CA 1
ATOM 1323 C C . ARG B 1 65 ? 0.171 -40.327 10.378 1.00 58.40 67 ARG B C 1
ATOM 1324 O O . ARG B 1 65 ? 0.737 -41.414 10.483 1.00 55.22 67 ARG B O 1
ATOM 1332 N N . ILE B 1 66 ? 0.575 -39.374 9.542 1.00 55.96 68 ILE B N 1
ATOM 1333 C CA . ILE B 1 66 ? 1.688 -39.565 8.615 1.00 54.84 68 ILE B CA 1
ATOM 1334 C C . ILE B 1 66 ? 3.012 -39.802 9.341 1.00 53.72 68 ILE B C 1
ATOM 1335 O O . ILE B 1 66 ? 3.835 -40.606 8.901 1.00 55.42 68 ILE B O 1
ATOM 1340 N N . LEU B 1 67 ? 3.212 -39.109 10.458 1.00 52.30 69 LEU B N 1
ATOM 1341 C CA . LEU B 1 67 ? 4.425 -39.281 11.250 1.00 51.43 69 LEU B CA 1
ATOM 1342 C C . LEU B 1 67 ? 4.517 -40.694 11.817 1.00 54.79 69 LEU B C 1
ATOM 1343 O O . LEU B 1 67 ? 5.548 -41.352 11.692 1.00 54.14 69 LEU B O 1
ATOM 1348 N N . GLU B 1 68 ? 3.433 -41.153 12.432 1.00 62.58 70 GLU B N 1
ATOM 1349 C CA . GLU B 1 68 ? 3.366 -42.507 12.974 1.00 69.85 70 GLU B CA 1
ATOM 1350 C C . GLU B 1 68 ? 3.490 -43.570 11.886 1.00 72.21 70 GLU B C 1
ATOM 1351 O O . GLU B 1 68 ? 4.234 -44.539 12.032 1.00 73.56 70 GLU B O 1
ATOM 1357 N N . ARG B 1 69 ? 2.759 -43.374 10.793 1.00 73.88 71 ARG B N 1
ATOM 1358 C CA . ARG B 1 69 ? 2.587 -44.413 9.782 1.00 75.93 71 ARG B CA 1
ATOM 1359 C C . ARG B 1 69 ? 3.733 -44.497 8.778 1.00 71.10 71 ARG B C 1
ATOM 1360 O O . ARG B 1 69 ? 4.020 -45.572 8.253 1.00 71.75 71 ARG B O 1
ATOM 1368 N N . GLU B 1 70 ? 4.382 -43.370 8.505 1.00 69.11 72 GLU B N 1
ATOM 1369 C CA . GLU B 1 70 ? 5.343 -43.309 7.407 1.00 68.57 72 GLU B CA 1
ATOM 1370 C C . GLU B 1 70 ? 6.730 -42.824 7.822 1.00 62.56 72 GLU B C 1
ATOM 1371 O O . GLU B 1 70 ? 7.718 -43.544 7.670 1.00 63.38 72 GLU B O 1
ATOM 1377 N N . VAL B 1 71 ? 6.797 -41.601 8.337 1.00 54.58 73 VAL B N 1
ATOM 1378 C CA . VAL B 1 71 ? 8.072 -40.961 8.652 1.00 50.47 73 VAL B CA 1
ATOM 1379 C C . VAL B 1 71 ? 8.868 -41.701 9.728 1.00 49.26 73 VAL B C 1
ATOM 1380 O O . VAL B 1 71 ? 10.075 -41.898 9.590 1.00 44.97 73 VAL B O 1
ATOM 1384 N N . GLN B 1 72 ? 8.189 -42.114 10.794 1.00 48.24 74 GLN B N 1
ATOM 1385 C CA . GLN B 1 72 ? 8.860 -42.743 11.928 1.00 47.68 74 GLN B CA 1
ATOM 1386 C C . GLN B 1 72 ? 9.113 -44.233 11.703 1.00 49.99 74 GLN B C 1
ATOM 1387 O O . GLN B 1 72 ? 9.463 -44.958 12.634 1.00 52.12 74 GLN B O 1
ATOM 1393 N N . LYS B 1 73 ? 8.934 -44.682 10.465 1.00 53.25 75 LYS B N 1
ATOM 1394 C CA . LYS B 1 73 ? 9.298 -46.041 10.083 1.00 58.05 75 LYS B CA 1
ATOM 1395 C C . LYS B 1 73 ? 10.788 -46.092 9.761 1.00 60.01 75 LYS B C 1
ATOM 1396 O O . LYS B 1 73 ? 11.372 -47.167 9.626 1.00 63.07 75 LYS B O 1
ATOM 1402 N N . ASP B 1 74 ? 11.393 -44.915 9.638 1.00 62.22 76 ASP B N 1
ATOM 1403 C CA . ASP B 1 74 ? 12.814 -44.798 9.330 1.00 65.92 76 ASP B CA 1
ATOM 1404 C C . ASP B 1 74 ? 13.592 -44.132 10.459 1.00 62.38 76 ASP B C 1
ATOM 1405 O O . ASP B 1 74 ? 13.049 -43.851 11.527 1.00 60.53 76 ASP B O 1
ATOM 1410 N N . GLN B 1 75 ? 14.872 -43.884 10.200 1.00 60.62 77 GLN B N 1
ATOM 1411 C CA . GLN B 1 75 ? 15.752 -43.194 11.135 1.00 56.75 77 GLN B CA 1
ATOM 1412 C C . GLN B 1 75 ? 15.199 -41.819 11.493 1.00 54.64 77 GLN B C 1
ATOM 1413 O O . GLN B 1 75 ? 15.050 -40.958 10.626 1.00 52.34 77 GLN B O 1
ATOM 1419 N N . HIS B 1 76 ? 14.889 -41.618 12.770 1.00 46.21 78 HIS B N 1
ATOM 1420 C CA . HIS B 1 76 ? 14.286 -40.367 13.210 1.00 43.69 78 HIS B CA 1
ATOM 1421 C C . HIS B 1 76 ? 14.551 -40.084 14.685 1.00 45.77 78 HIS B C 1
ATOM 1422 O O . HIS B 1 76 ? 15.009 -40.953 15.425 1.00 48.05 78 HIS B O 1
ATOM 1429 N N . GLU B 1 77 ? 14.255 -38.858 15.103 1.00 41.39 79 GLU B N 1
ATOM 1430 C CA . GLU B 1 77 ? 14.368 -38.477 16.503 1.00 41.20 79 GLU B CA 1
ATOM 1431 C C . GLU B 1 77 ? 13.133 -37.707 16.947 1.00 39.57 79 GLU B C 1
ATOM 1432 O O . GLU B 1 77 ? 12.837 -36.636 16.420 1.00 37.73 79 GLU B O 1
ATOM 1438 N N . LYS B 1 78 ? 12.409 -38.263 17.912 1.00 40.48 80 LYS B N 1
ATOM 1439 C CA . LYS B 1 78 ? 11.258 -37.579 18.481 1.00 44.78 80 LYS B CA 1
ATOM 1440 C C . LYS B 1 78 ? 11.721 -36.568 19.523 1.00 43.76 80 LYS B C 1
ATOM 1441 O O . LYS B 1 78 ? 12.423 -36.921 20.470 1.00 45.41 80 LYS B O 1
ATOM 1447 N N . VAL B 1 79 ? 11.340 -35.309 19.340 1.00 36.92 81 VAL B N 1
ATOM 1448 C CA . VAL B 1 79 ? 11.644 -34.270 20.316 1.00 42.24 81 VAL B CA 1
ATOM 1449 C C . VAL B 1 79 ? 10.355 -33.788 20.966 1.00 40.33 81 VAL B C 1
ATOM 1450 O O . VAL B 1 79 ? 9.505 -33.189 20.309 1.00 39.59 81 VAL B O 1
ATOM 1454 N N . GLN B 1 80 ? 10.209 -34.063 22.257 1.00 50.73 82 GLN B N 1
ATOM 1455 C CA . GLN B 1 80 ? 8.990 -33.724 22.981 1.00 61.19 82 GLN B CA 1
ATOM 1456 C C . GLN B 1 80 ? 9.213 -32.601 23.993 1.00 66.76 82 GLN B C 1
ATOM 1457 O O . GLN B 1 80 ? 8.334 -32.294 24.798 1.00 71.88 82 GLN B O 1
ATOM 1463 N N . GLY B 1 81 ? 10.393 -31.992 23.943 1.00 69.92 83 GLY B N 1
ATOM 1464 C CA . GLY B 1 81 ? 10.719 -30.877 24.813 1.00 72.08 83 GLY B CA 1
ATOM 1465 C C . GLY B 1 81 ? 11.915 -30.098 24.297 1.00 70.76 83 GLY B C 1
ATOM 1466 O O . GLY B 1 81 ? 12.775 -30.656 23.617 1.00 74.58 83 GLY B O 1
ATOM 1467 N N . GLY B 1 82 ? 11.981 -28.811 24.622 1.00 62.48 84 GLY B N 1
ATOM 1468 C CA . GLY B 1 82 ? 10.988 -28.170 25.462 1.00 57.40 84 GLY B CA 1
ATOM 1469 C C . GLY B 1 82 ? 10.201 -27.091 24.744 1.00 48.93 84 GLY B C 1
ATOM 1470 O O . GLY B 1 82 ? 8.971 -27.118 24.740 1.00 49.89 84 GLY B O 1
ATOM 1471 N N . TYR B 1 83 ? 10.903 -26.136 24.142 1.00 44.93 85 TYR B N 1
ATOM 1472 C CA . TYR B 1 83 ? 10.238 -25.050 23.431 1.00 43.63 85 TYR B CA 1
ATOM 1473 C C . TYR B 1 83 ? 9.438 -25.584 22.246 1.00 40.72 85 TYR B C 1
ATOM 1474 O O . TYR B 1 83 ? 9.939 -26.382 21.455 1.00 38.61 85 TYR B O 1
ATOM 1483 N N . GLY B 1 84 ? 8.192 -25.132 22.138 1.00 44.34 86 GLY B N 1
ATOM 1484 C CA . GLY B 1 84 ? 7.255 -25.640 21.152 1.00 43.48 86 GLY B CA 1
ATOM 1485 C C . GLY B 1 84 ? 7.733 -25.676 19.712 1.00 40.09 86 GLY B C 1
ATOM 1486 O O . GLY B 1 84 ? 7.622 -26.705 19.044 1.00 37.60 86 GLY B O 1
ATOM 1487 N N . LYS B 1 85 ? 8.272 -24.557 19.235 1.00 40.36 87 LYS B N 1
ATOM 1488 C CA . LYS B 1 85 ? 8.694 -24.438 17.842 1.00 40.18 87 LYS B CA 1
ATOM 1489 C C . LYS B 1 85 ? 9.800 -25.425 17.473 1.00 40.46 87 LYS B C 1
ATOM 1490 O O . LYS B 1 85 ? 9.945 -25.786 16.310 1.00 44.60 87 LYS B O 1
ATOM 1496 N N . TYR B 1 86 ? 10.571 -25.866 18.462 1.00 38.91 88 TYR B N 1
ATOM 1497 C CA . TYR B 1 86 ? 11.654 -26.813 18.215 1.00 35.84 88 TYR B CA 1
ATOM 1498 C C . TYR B 1 86 ? 11.161 -28.259 18.230 1.00 35.84 88 TYR B C 1
ATOM 1499 O O . TYR B 1 86 ? 11.759 -29.138 17.604 1.00 33.84 88 TYR B O 1
ATOM 1508 N N . GLN B 1 87 ? 10.069 -28.498 18.949 1.00 33.24 89 GLN B N 1
ATOM 1509 C CA . GLN B 1 87 ? 9.517 -29.841 19.090 1.00 36.61 89 GLN B CA 1
ATOM 1510 C C . GLN B 1 87 ? 9.084 -30.436 17.757 1.00 36.38 89 GLN B C 1
ATOM 1511 O O . GLN B 1 87 ? 8.795 -29.714 16.801 1.00 30.48 89 GLN B O 1
ATOM 1517 N N . GLY B 1 88 ? 9.032 -31.762 17.709 1.00 31.31 90 GLY B N 1
ATOM 1518 C CA . GLY B 1 88 ? 8.586 -32.471 16.525 1.00 32.74 90 GLY B CA 1
ATOM 1519 C C . GLY B 1 88 ? 9.453 -33.677 16.233 1.00 34.33 90 GLY B C 1
ATOM 1520 O O . GLY B 1 88 ? 10.306 -34.045 17.040 1.00 34.76 90 GLY B O 1
ATOM 1521 N N . THR B 1 89 ? 9.229 -34.300 15.081 1.00 32.06 91 THR B N 1
ATOM 1522 C CA . THR B 1 89 ? 10.051 -35.425 14.653 1.00 30.99 91 THR B CA 1
ATOM 1523 C C . THR B 1 89 ? 11.143 -34.940 13.709 1.00 30.88 91 THR B C 1
ATOM 1524 O O . THR B 1 89 ? 10.863 -34.277 12.711 1.00 30.42 91 THR B O 1
ATOM 1528 N N . TRP B 1 90 ? 12.388 -35.269 14.033 1.00 30.83 92 TRP B N 1
ATOM 1529 C CA . TRP B 1 90 ? 13.527 -34.826 13.239 1.00 31.71 92 TRP B CA 1
ATOM 1530 C C . TRP B 1 90 ? 14.124 -35.972 12.429 1.00 31.34 92 TRP B C 1
ATOM 1531 O O . TRP B 1 90 ? 14.250 -37.094 12.918 1.00 31.34 92 TRP B O 1
ATOM 1542 N N . ILE B 1 91 ? 14.483 -35.680 11.184 1.00 30.68 93 ILE B N 1
ATOM 1543 C CA . ILE B 1 91 ? 15.032 -36.685 10.281 1.00 31.07 93 ILE B CA 1
ATOM 1544 C C . ILE B 1 91 ? 16.215 -36.111 9.506 1.00 33.57 93 ILE B C 1
ATOM 1545 O O . ILE B 1 91 ? 16.333 -34.893 9.379 1.00 25.95 93 ILE B O 1
ATOM 1550 N N . PRO B 1 92 ? 17.105 -36.984 8.999 1.00 33.99 94 PRO B N 1
ATOM 1551 C CA . PRO B 1 92 ? 18.212 -36.521 8.153 1.00 32.13 94 PRO B CA 1
ATOM 1552 C C . PRO B 1 92 ? 17.727 -35.641 7.001 1.00 31.87 94 PRO B C 1
ATOM 1553 O O . PRO B 1 92 ? 16.592 -35.797 6.549 1.00 31.05 94 PRO B O 1
ATOM 1557 N N . LEU B 1 93 ? 18.580 -34.728 6.546 1.00 38.50 95 LEU B N 1
ATOM 1558 C CA . LEU B 1 93 ? 18.196 -33.734 5.547 1.00 38.36 95 LEU B CA 1
ATOM 1559 C C . LEU B 1 93 ? 17.704 -34.364 4.244 1.00 39.76 95 LEU B C 1
ATOM 1560 O O . LEU B 1 93 ? 16.754 -33.873 3.634 1.00 38.77 95 LEU B O 1
ATOM 1565 N N . GLU B 1 94 ? 18.353 -35.447 3.824 1.00 43.61 96 GLU B N 1
ATOM 1566 C CA . GLU B 1 94 ? 17.971 -36.145 2.598 1.00 48.96 96 GLU B CA 1
ATOM 1567 C C . GLU B 1 94 ? 16.568 -36.730 2.711 1.00 45.66 96 GLU B C 1
ATOM 1568 O O . GLU B 1 94 ? 15.826 -36.783 1.730 1.00 47.79 96 GLU B O 1
ATOM 1574 N N . ALA B 1 95 ? 16.214 -37.175 3.912 1.00 39.45 97 ALA B N 1
ATOM 1575 C CA . ALA B 1 95 ? 14.889 -37.725 4.159 1.00 38.24 97 ALA B CA 1
ATOM 1576 C C . ALA B 1 95 ? 13.844 -36.616 4.147 1.00 35.12 97 ALA B C 1
ATOM 1577 O O . ALA B 1 95 ? 12.727 -36.803 3.661 1.00 37.15 97 ALA B O 1
ATOM 1579 N N . GLY B 1 96 ? 14.221 -35.457 4.675 1.00 34.51 98 GLY B N 1
ATOM 1580 C CA . GLY B 1 96 ? 13.329 -34.313 4.718 1.00 35.87 98 GLY B CA 1
ATOM 1581 C C . GLY B 1 96 ? 13.095 -33.714 3.345 1.00 37.30 98 GLY B C 1
ATOM 1582 O O . GLY B 1 96 ? 12.014 -33.203 3.051 1.00 34.93 98 GLY B O 1
ATOM 1583 N N . GLU B 1 97 ? 14.117 -33.778 2.501 1.00 42.24 99 GLU B N 1
ATOM 1584 C CA . GLU B 1 97 ? 14.018 -33.254 1.147 1.00 46.45 99 GLU B CA 1
ATOM 1585 C C . GLU B 1 97 ? 13.071 -34.105 0.311 1.00 44.25 99 GLU B C 1
ATOM 1586 O O . GLU B 1 97 ? 12.271 -33.579 -0.463 1.00 40.99 99 GLU B O 1
ATOM 1592 N N . ALA B 1 98 ? 13.160 -35.420 0.479 1.00 45.05 100 ALA B N 1
ATOM 1593 C CA . ALA B 1 98 ? 12.291 -36.344 -0.237 1.00 40.32 100 ALA B CA 1
ATOM 1594 C C . ALA B 1 98 ? 10.845 -36.181 0.215 1.00 37.31 100 ALA B C 1
ATOM 1595 O O . ALA B 1 98 ? 9.920 -36.250 -0.593 1.00 46.97 100 ALA B O 1
ATOM 1597 N N . LEU B 1 99 ? 10.661 -35.952 1.511 1.00 39.72 101 LEU B N 1
ATOM 1598 C CA . LEU B 1 99 ? 9.333 -35.745 2.077 1.00 38.32 101 LEU B CA 1
ATOM 1599 C C . LEU B 1 99 ? 8.695 -34.472 1.530 1.00 39.68 101 LEU B C 1
ATOM 1600 O O . LEU B 1 99 ? 7.484 -34.413 1.319 1.00 39.28 101 LEU B O 1
ATOM 1605 N N . ALA B 1 100 ? 9.517 -33.453 1.304 1.00 38.68 102 ALA B N 1
ATOM 1606 C CA . ALA B 1 100 ? 9.032 -32.185 0.773 1.00 39.69 102 ALA B CA 1
ATOM 1607 C C . ALA B 1 100 ? 8.635 -32.324 -0.695 1.00 41.14 102 ALA B C 1
ATOM 1608 O O . ALA B 1 100 ? 7.628 -31.765 -1.131 1.00 37.82 102 ALA B O 1
ATOM 1610 N N . HIS B 1 101 ? 9.431 -33.075 -1.450 1.00 44.85 103 HIS B N 1
ATOM 1611 C CA . HIS B 1 101 ? 9.148 -33.311 -2.862 1.00 50.01 103 HIS B CA 1
ATOM 1612 C C . HIS B 1 101 ? 7.896 -34.160 -3.050 1.00 55.86 103 HIS B C 1
ATOM 1613 O O . HIS B 1 101 ? 7.113 -33.930 -3.971 1.00 60.27 103 HIS B O 1
ATOM 1620 N N . ARG B 1 102 ? 7.713 -35.143 -2.174 1.00 56.01 104 ARG B N 1
ATOM 1621 C CA . ARG B 1 102 ? 6.580 -36.056 -2.281 1.00 57.59 104 ARG B CA 1
ATOM 1622 C C . ARG B 1 102 ? 5.264 -35.362 -1.946 1.00 54.92 104 ARG B C 1
ATOM 1623 O O . ARG B 1 102 ? 4.205 -35.760 -2.428 1.00 57.57 104 ARG B O 1
ATOM 1631 N N . ASN B 1 103 ? 5.337 -34.323 -1.121 1.00 49.43 105 ASN B N 1
ATOM 1632 C CA . ASN B 1 103 ? 4.152 -33.557 -0.757 1.00 49.37 105 ASN B CA 1
ATOM 1633 C C . ASN B 1 103 ? 4.038 -32.265 -1.561 1.00 49.31 105 ASN B C 1
ATOM 1634 O O . ASN B 1 103 ? 3.248 -31.384 -1.220 1.00 49.45 105 ASN B O 1
ATOM 1639 N N . ASN B 1 104 ? 4.833 -32.167 -2.626 1.00 48.23 106 ASN B N 1
ATOM 1640 C CA . ASN B 1 104 ? 4.814 -31.018 -3.534 1.00 52.52 106 ASN B CA 1
ATOM 1641 C C . ASN B 1 104 ? 4.930 -29.671 -2.826 1.00 52.14 106 ASN B C 1
ATOM 1642 O O . ASN B 1 104 ? 4.195 -28.732 -3.134 1.00 54.72 106 ASN B O 1
ATOM 1647 N N . ILE B 1 105 ? 5.860 -29.580 -1.882 1.00 48.62 107 ILE B N 1
ATOM 1648 C CA . ILE B 1 105 ? 6.005 -28.380 -1.066 1.00 47.38 107 ILE B CA 1
ATOM 1649 C C . ILE B 1 105 ? 7.443 -27.857 -1.128 1.00 46.09 107 ILE B C 1
ATOM 1650 O O . ILE B 1 105 ? 7.814 -26.931 -0.403 1.00 44.73 107 ILE B O 1
ATOM 1655 N N . PHE B 1 106 ? 8.242 -28.444 -2.015 1.00 45.42 108 PHE B N 1
ATOM 1656 C CA . PHE B 1 106 ? 9.666 -28.129 -2.091 1.00 45.77 108 PHE B CA 1
ATOM 1657 C C . PHE B 1 106 ? 9.934 -26.695 -2.524 1.00 48.66 108 PHE B C 1
ATOM 1658 O O . PHE B 1 106 ? 10.888 -26.070 -2.064 1.00 51.65 108 PHE B O 1
ATOM 1666 N N . ASP B 1 107 ? 9.093 -26.181 -3.412 1.00 50.40 109 ASP B N 1
ATOM 1667 C CA . ASP B 1 107 ? 9.278 -24.837 -3.939 1.00 55.45 109 ASP B CA 1
ATOM 1668 C C . ASP B 1 107 ? 9.084 -23.774 -2.865 1.00 52.31 109 ASP B C 1
ATOM 1669 O O . ASP B 1 107 ? 9.730 -22.726 -2.895 1.00 53.98 109 ASP B O 1
ATOM 1674 N N . ARG B 1 108 ? 8.200 -24.047 -1.912 1.00 49.85 110 ARG B N 1
ATOM 1675 C CA . ARG B 1 108 ? 8.001 -23.138 -0.789 1.00 52.95 110 ARG B CA 1
ATOM 1676 C C . ARG B 1 108 ? 9.111 -23.293 0.244 1.00 42.36 110 ARG B C 1
ATOM 1677 O O . ARG B 1 108 ? 9.296 -22.433 1.102 1.00 47.65 110 ARG B O 1
ATOM 1685 N N . LEU B 1 109 ? 9.855 -24.390 0.149 1.00 39.86 111 LEU B N 1
ATOM 1686 C CA . LEU B 1 109 ? 10.806 -24.756 1.193 1.00 41.50 111 LEU B CA 1
ATOM 1687 C C . LEU B 1 109 ? 12.256 -24.815 0.729 1.00 42.77 111 LEU B C 1
ATOM 1688 O O . LEU B 1 109 ? 13.156 -25.004 1.544 1.00 40.70 111 LEU B O 1
ATOM 1693 N N . ARG B 1 110 ? 12.492 -24.645 -0.569 1.00 44.54 112 ARG B N 1
ATOM 1694 C CA . ARG B 1 110 ? 13.829 -24.879 -1.118 1.00 45.09 112 ARG B CA 1
ATOM 1695 C C . ARG B 1 110 ? 14.990 -24.072 -0.493 1.00 38.75 112 ARG B C 1
ATOM 1696 O O . ARG B 1 110 ? 16.122 -24.558 -0.507 1.00 42.02 112 ARG B O 1
ATOM 1704 N N . PRO B 1 111 ? 14.738 -22.861 0.058 1.00 39.55 113 PRO B N 1
ATOM 1705 C CA . PRO B 1 111 ? 15.928 -22.217 0.631 1.00 46.70 113 PRO B CA 1
ATOM 1706 C C . PRO B 1 111 ? 16.570 -22.974 1.797 1.00 40.78 113 PRO B C 1
ATOM 1707 O O . PRO B 1 111 ? 17.792 -22.935 1.939 1.00 42.87 113 PRO B O 1
ATOM 1711 N N . ILE B 1 112 ? 15.769 -23.660 2.607 1.00 38.03 114 ILE B N 1
ATOM 1712 C CA . ILE B 1 112 ? 16.301 -24.369 3.769 1.00 35.30 114 ILE B CA 1
ATOM 1713 C C . ILE B 1 112 ? 17.039 -25.644 3.354 1.00 37.44 114 ILE B C 1
ATOM 1714 O O . ILE B 1 112 ? 17.852 -26.173 4.110 1.00 38.75 114 ILE B O 1
ATOM 1719 N N . PHE B 1 113 ? 16.759 -26.125 2.146 1.00 38.40 115 PHE B N 1
ATOM 1720 C CA . PHE B 1 113 ? 17.403 -27.330 1.634 1.00 36.98 115 PHE B CA 1
ATOM 1721 C C . PHE B 1 113 ? 18.644 -27.004 0.813 1.00 40.31 115 PHE B C 1
ATOM 1722 O O . PHE B 1 113 ? 19.577 -27.803 0.737 1.00 42.72 115 PHE B O 1
ATOM 1730 N N . GLU B 1 114 ? 18.649 -25.829 0.194 1.00 48.38 116 GLU B N 1
ATOM 1731 C CA . GLU B 1 114 ? 19.757 -25.424 -0.662 1.00 49.96 116 GLU B CA 1
ATOM 1732 C C . GLU B 1 114 ? 20.733 -24.518 0.076 1.00 51.78 116 GLU B C 1
ATOM 1733 O O . GLU B 1 114 ? 21.575 -23.864 -0.537 1.00 53.21 116 GLU B O 1
ATOM 1739 N N . PHE B 1 115 ? 20.618 -24.490 1.399 1.00 49.46 117 PHE B N 1
ATOM 1740 C CA . PHE B 1 115 ? 21.444 -23.616 2.220 1.00 45.55 117 PHE B CA 1
ATOM 1741 C C . PHE B 1 115 ? 22.775 -24.271 2.584 1.00 45.01 117 PHE B C 1
ATOM 1742 O O . PHE B 1 115 ? 22.807 -25.362 3.153 1.00 45.43 117 PHE B O 1
ATOM 1750 N N . SER B 1 116 ? 23.870 -23.602 2.235 1.00 48.39 118 SER B N 1
ATOM 1751 C CA . SER B 1 116 ? 25.208 -24.056 2.599 1.00 51.03 118 SER B CA 1
ATOM 1752 C C . SER B 1 116 ? 25.946 -22.941 3.324 1.00 53.08 118 SER B C 1
ATOM 1753 O O . SER B 1 116 ? 26.491 -22.034 2.694 1.00 57.87 118 SER B O 1
ATOM 1756 N N . PRO B 1 117 ? 25.967 -23.008 4.659 1.00 50.59 119 PRO B N 1
ATOM 1757 C CA . PRO B 1 117 ? 26.466 -21.903 5.477 1.00 50.81 119 PRO B CA 1
ATOM 1758 C C . PRO B 1 117 ? 27.983 -21.801 5.573 1.00 51.33 119 PRO B C 1
ATOM 1759 O O . PRO B 1 117 ? 28.687 -22.808 5.641 1.00 52.02 119 PRO B O 1
ATOM 1763 N N . GLY B 1 118 ? 28.467 -20.566 5.558 1.00 51.14 120 GLY B N 1
ATOM 1764 C CA . GLY B 1 118 ? 29.762 -20.240 6.118 1.00 56.06 120 GLY B CA 1
ATOM 1765 C C . GLY B 1 118 ? 29.424 -19.634 7.467 1.00 54.87 120 GLY B C 1
ATOM 1766 O O . GLY B 1 118 ? 28.352 -19.904 8.009 1.00 55.68 120 GLY B O 1
ATOM 1767 N N . PRO B 1 119 ? 30.325 -18.823 8.030 1.00 57.17 121 PRO B N 1
ATOM 1768 C CA . PRO B 1 119 ? 29.939 -18.128 9.262 1.00 57.65 121 PRO B CA 1
ATOM 1769 C C . PRO B 1 119 ? 29.492 -16.676 9.026 1.00 59.98 121 PRO B C 1
ATOM 1770 O O . PRO B 1 119 ? 30.285 -15.909 8.481 1.00 63.96 121 PRO B O 1
ATOM 1774 N N . ASP B 1 120 ? 28.269 -16.288 9.403 1.00 62.11 122 ASP B N 1
ATOM 1775 C CA . ASP B 1 120 ? 27.231 -17.152 9.981 1.00 62.78 122 ASP B CA 1
ATOM 1776 C C . ASP B 1 120 ? 25.871 -16.468 9.779 1.00 62.01 122 ASP B C 1
ATOM 1777 O O . ASP B 1 120 ? 25.807 -15.250 9.608 1.00 62.29 122 ASP B O 1
ATOM 1782 N N . SER B 1 121 ? 24.789 -17.242 9.806 1.00 59.71 123 SER B N 1
ATOM 1783 C CA . SER B 1 121 ? 23.447 -16.708 9.562 1.00 54.81 123 SER B CA 1
ATOM 1784 C C . SER B 1 121 ? 23.009 -15.724 10.655 1.00 51.99 123 SER B C 1
ATOM 1785 O O . SER B 1 121 ? 23.305 -15.930 11.830 1.00 55.14 123 SER B O 1
ATOM 1788 N N . PRO B 1 122 ? 22.300 -14.649 10.267 1.00 48.75 124 PRO B N 1
ATOM 1789 C CA . PRO B 1 122 ? 21.881 -13.572 11.178 1.00 48.00 124 PRO B CA 1
ATOM 1790 C C . PRO B 1 122 ? 20.727 -13.949 12.108 1.00 51.49 124 PRO B C 1
ATOM 1791 O O . PRO B 1 122 ? 19.946 -14.833 11.774 1.00 51.37 124 PRO B O 1
ATOM 1795 N N . PRO B 1 123 ? 20.621 -13.274 13.265 1.00 58.94 125 PRO B N 1
ATOM 1796 C CA . PRO B 1 123 ? 19.530 -13.474 14.230 1.00 63.13 125 PRO B CA 1
ATOM 1797 C C . PRO B 1 123 ? 18.161 -13.110 13.650 1.00 71.01 125 PRO B C 1
ATOM 1798 O O . PRO B 1 123 ? 18.096 -12.358 12.679 1.00 75.37 125 PRO B O 1
ATOM 1802 N N . PRO B 1 124 ? 17.076 -13.636 14.240 1.00 80.07 126 PRO B N 1
ATOM 1803 C CA . PRO B 1 124 ? 15.724 -13.372 13.734 1.00 84.62 126 PRO B CA 1
ATOM 1804 C C . PRO B 1 124 ? 15.230 -11.973 14.086 1.00 91.72 126 PRO B C 1
ATOM 1805 O O . PRO B 1 124 ? 15.994 -11.154 14.598 1.00 93.85 126 PRO B O 1
ATOM 1809 N N . ALA B 1 125 ? 13.955 -11.711 13.815 1.00 92.41 127 ALA B N 1
ATOM 1810 C CA . ALA B 1 125 ? 13.358 -10.417 14.116 1.00 93.63 127 ALA B CA 1
ATOM 1811 C C . ALA B 1 125 ? 12.646 -10.445 15.464 1.00 93.10 127 ALA B C 1
ATOM 1812 O O . ALA B 1 125 ? 12.224 -11.502 15.932 1.00 93.95 127 ALA B O 1
ATOM 1814 N N . PRO B 1 126 ? 12.517 -9.276 16.082 1.00 94.46 128 PRO B N 1
ATOM 1815 C CA . PRO B 1 126 ? 11.864 -9.163 17.380 1.00 96.70 128 PRO B CA 1
ATOM 1816 C C . PRO B 1 126 ? 10.382 -8.836 17.229 1.00 100.51 128 PRO B C 1
ATOM 1817 O O . PRO B 1 126 ? 9.655 -9.524 16.512 1.00 101.34 128 PRO B O 1
#

CATH classification: 3.10.260.10